Protein AF-A0A2S6APT9-F1 (afdb_monomer_lite)

Foldseek 3Di:
DPADDPLLLVLCVPVADPVGPVVSVVVQVQADQDPPVRDRHDDPQSSCVVSVHLGPDDDDPVSVVVVVCVVCVDVVSVVVVVVVQCVPPVSVVVLCVDPVSVVVVVVVVVVVVVVVVVVVVVVVVVVVVVVVVVVVVVVVVVVVVVVVVCVVVVVVCPPPDDDPVRVVVVVLVVVLVVLVVVLVVCCVVVVDNDDDPVSVCSVVVD

Radius of gyration: 43.95 Å; chains: 1; bounding box: 77×35×122 Å

Secondary structure (DSSP, 8-state):
--S--HHHHHHGGGSS-TTTHHHHHHHHHSPPBPTTT-SB---HHHHHHHTTPPPSS--SHHHHHHHHHHHT-SHHHHHHHHHHHHTSHHHHHHHHHSHHHHHHHHHHHHHHHHHHHHHHHHHHHHHHHHHHHHHHHHHHHHHHHHHHHHHHHHHHTTTPPPPHHHHHHHHHHHHHHHHHHHHHHHHHHH---PPPHHHHHHHHT-

Structure (mmCIF, N/CA/C/O backbone):
data_AF-A0A2S6APT9-F1
#
_entry.id   AF-A0A2S6APT9-F1
#
loop_
_atom_site.group_PDB
_atom_site.id
_atom_site.type_symbol
_atom_site.label_atom_id
_atom_site.label_alt_id
_atom_site.label_comp_id
_atom_site.label_asym_id
_atom_site.label_entity_id
_atom_site.label_seq_id
_atom_site.pdbx_PDB_ins_code
_atom_site.Cartn_x
_atom_site.Cartn_y
_atom_site.Cartn_z
_atom_site.occupancy
_atom_site.B_iso_or_equiv
_atom_site.auth_seq_id
_atom_site.auth_comp_id
_atom_site.auth_asym_id
_atom_site.auth_atom_id
_atom_site.pdbx_PDB_model_num
ATOM 1 N N . MET A 1 1 ? 42.157 -5.338 -54.395 1.00 54.94 1 MET A N 1
ATOM 2 C CA . MET A 1 1 ? 41.295 -5.393 -53.191 1.00 54.94 1 MET A CA 1
ATOM 3 C C . MET A 1 1 ? 41.823 -6.449 -52.232 1.00 54.94 1 MET A C 1
ATOM 5 O O . MET A 1 1 ? 41.160 -7.445 -51.971 1.00 54.94 1 MET A O 1
ATOM 9 N N . GLU A 1 2 ? 43.032 -6.257 -51.712 1.00 49.69 2 GLU A N 1
ATOM 10 C CA . GLU A 1 2 ? 43.524 -7.094 -50.616 1.00 49.69 2 GLU A CA 1
ATOM 11 C C . GLU A 1 2 ? 42.970 -6.544 -49.297 1.00 49.69 2 GLU A C 1
ATOM 13 O O . GLU A 1 2 ? 43.064 -5.348 -49.033 1.00 49.69 2 GLU A O 1
ATOM 18 N N . GLY A 1 3 ? 42.345 -7.401 -48.485 1.00 62.28 3 GLY A N 1
ATOM 19 C CA . GLY A 1 3 ? 41.975 -7.070 -47.101 1.00 62.28 3 GLY A CA 1
ATOM 20 C C . GLY A 1 3 ? 40.480 -6.922 -46.779 1.00 62.28 3 GLY A C 1
ATOM 21 O O . GLY A 1 3 ? 40.148 -6.825 -45.590 1.00 62.28 3 GLY A O 1
ATOM 22 N N . VAL A 1 4 ? 39.580 -6.968 -47.774 1.00 71.81 4 VAL A N 1
ATOM 23 C CA . VAL A 1 4 ? 38.117 -6.997 -47.561 1.00 71.81 4 VAL A CA 1
ATOM 24 C C . VAL A 1 4 ? 37.630 -8.447 -47.505 1.00 71.81 4 VAL A C 1
ATOM 26 O O . VAL A 1 4 ? 37.792 -9.207 -48.455 1.00 71.81 4 VAL A O 1
ATOM 29 N N . SER A 1 5 ? 37.033 -8.845 -46.379 1.00 80.00 5 SER A N 1
ATOM 30 C CA . SER A 1 5 ? 36.474 -10.193 -46.203 1.00 80.00 5 SER A CA 1
ATOM 31 C C . SER A 1 5 ? 35.260 -10.423 -47.110 1.00 80.00 5 SER A C 1
ATOM 33 O O . SER A 1 5 ? 34.431 -9.528 -47.277 1.00 80.00 5 SER A O 1
ATOM 35 N N . PHE A 1 6 ? 35.090 -11.653 -47.608 1.00 80.06 6 PHE A N 1
ATOM 36 C CA . PHE A 1 6 ? 33.905 -12.078 -48.367 1.00 80.06 6 PHE A CA 1
ATOM 37 C C . PHE A 1 6 ? 32.584 -11.752 -47.645 1.00 80.06 6 PHE A C 1
ATOM 39 O O . PHE A 1 6 ? 31.584 -11.417 -48.275 1.00 80.06 6 PHE A O 1
ATOM 46 N N . TYR A 1 7 ? 32.579 -11.779 -46.309 1.00 80.94 7 TYR A N 1
ATOM 47 C CA . TYR A 1 7 ? 31.399 -11.426 -45.520 1.00 80.94 7 TYR A CA 1
ATOM 48 C C . TYR A 1 7 ? 31.000 -9.947 -45.663 1.00 80.94 7 TYR A C 1
ATOM 50 O O . TYR A 1 7 ? 29.818 -9.637 -45.756 1.00 80.94 7 TYR A O 1
ATOM 58 N N . ILE A 1 8 ? 31.973 -9.037 -45.745 1.00 83.62 8 ILE A N 1
ATOM 59 C CA . ILE A 1 8 ? 31.734 -7.599 -45.952 1.00 83.62 8 ILE A CA 1
ATOM 60 C C . ILE A 1 8 ? 31.184 -7.358 -47.359 1.00 83.62 8 ILE A C 1
ATOM 62 O O . ILE A 1 8 ? 30.228 -6.610 -47.536 1.00 83.62 8 ILE A O 1
AT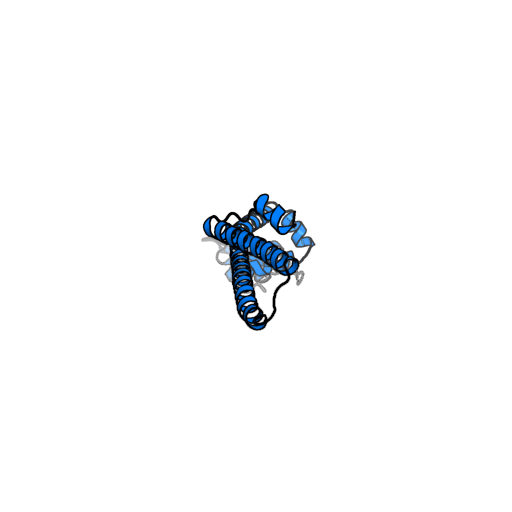OM 66 N N . TYR A 1 9 ? 31.721 -8.077 -48.347 1.00 80.56 9 TYR A N 1
ATOM 67 C CA . TYR A 1 9 ? 31.189 -8.061 -49.707 1.00 80.56 9 TYR A CA 1
ATOM 68 C C . TYR A 1 9 ? 29.724 -8.533 -49.759 1.00 80.56 9 TYR A C 1
ATOM 70 O O . TYR A 1 9 ? 28.910 -7.945 -50.469 1.00 80.56 9 TYR A O 1
ATOM 78 N N . LYS A 1 10 ? 29.360 -9.551 -48.962 1.00 82.12 10 LYS A N 1
ATOM 79 C CA . LYS A 1 10 ? 27.976 -10.035 -48.834 1.00 82.12 10 LYS A CA 1
ATOM 80 C C . LYS A 1 10 ? 27.039 -9.009 -48.186 1.00 82.12 10 LYS A C 1
ATOM 82 O O . LYS A 1 10 ? 25.891 -8.918 -48.605 1.00 82.12 10 LYS A O 1
ATOM 87 N N . ILE A 1 11 ? 27.498 -8.246 -47.191 1.00 82.88 11 ILE A N 1
ATOM 88 C CA . ILE A 1 11 ? 26.683 -7.200 -46.543 1.00 82.88 11 ILE A CA 1
ATOM 89 C C . ILE A 1 11 ? 26.222 -6.156 -47.572 1.00 82.88 11 ILE A C 1
ATOM 91 O O . ILE A 1 11 ? 25.053 -5.782 -47.596 1.00 82.88 11 ILE A O 1
ATOM 95 N N . PHE A 1 12 ? 27.107 -5.752 -48.483 1.00 82.00 12 PHE A N 1
ATOM 96 C CA . PHE A 1 12 ? 26.781 -4.791 -49.541 1.00 82.00 12 PHE A CA 1
ATOM 97 C C . PHE A 1 12 ? 26.129 -5.420 -50.781 1.00 82.00 12 PHE A C 1
ATOM 99 O O . PHE A 1 12 ? 25.885 -4.726 -51.768 1.00 82.00 12 PHE A O 1
ATOM 106 N N . ALA A 1 13 ? 25.808 -6.720 -50.751 1.00 75.94 13 ALA A N 1
ATOM 107 C CA . ALA A 1 13 ? 25.300 -7.431 -51.921 1.00 75.94 13 ALA A CA 1
ATOM 108 C C . ALA A 1 13 ? 23.948 -6.913 -52.434 1.00 75.94 13 ALA A C 1
ATOM 110 O O . ALA A 1 13 ? 23.678 -7.035 -53.624 1.00 75.94 13 ALA A O 1
ATOM 111 N N . GLY A 1 14 ? 23.124 -6.332 -51.558 1.00 67.44 14 GLY A N 1
ATOM 112 C CA . GLY A 1 14 ? 21.814 -5.774 -51.907 1.00 67.44 14 GLY A CA 1
ATOM 113 C C . GLY A 1 14 ? 21.810 -4.271 -52.191 1.00 67.44 14 GLY A C 1
ATOM 114 O O . GLY A 1 14 ? 20.734 -3.697 -52.296 1.00 67.44 14 GLY A O 1
ATOM 115 N N . ARG A 1 15 ? 22.980 -3.618 -52.243 1.00 65.62 15 ARG A N 1
ATOM 116 C CA . ARG A 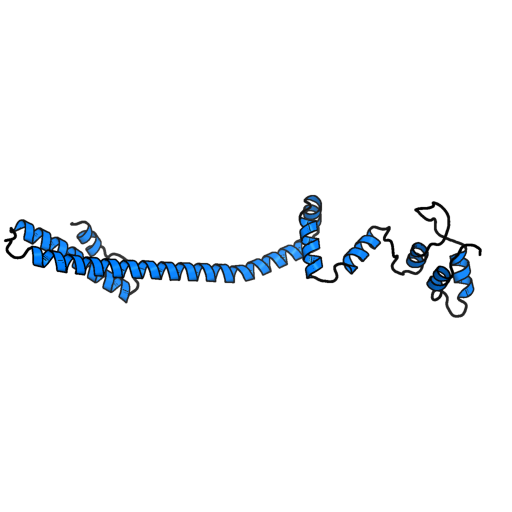1 15 ? 23.077 -2.151 -52.295 1.00 65.62 15 ARG A CA 1
ATOM 117 C C . ARG A 1 15 ? 23.201 -1.535 -53.684 1.00 65.62 15 ARG A C 1
ATOM 119 O O . ARG A 1 15 ? 23.295 -0.322 -53.761 1.00 65.62 15 ARG A O 1
ATOM 126 N N . GLY A 1 16 ? 23.184 -2.346 -54.736 1.00 54.75 16 GLY A N 1
ATOM 127 C CA . GLY A 1 16 ? 23.195 -1.867 -56.111 1.00 54.75 16 GLY A CA 1
ATOM 128 C C . GLY A 1 16 ? 22.077 -2.530 -56.913 1.00 54.75 16 GLY A C 1
ATOM 129 O O . GLY A 1 16 ? 21.758 -3.695 -56.666 1.00 54.75 16 GLY A O 1
ATOM 130 N N . GLY A 1 17 ? 21.456 -1.767 -57.814 1.00 58.19 17 GLY A N 1
ATOM 131 C CA . GLY A 1 17 ? 20.410 -2.238 -58.731 1.00 58.19 17 GLY A CA 1
ATOM 132 C C . GLY A 1 17 ? 20.934 -3.206 -59.803 1.00 58.19 17 GLY A C 1
ATOM 133 O O . GLY A 1 17 ? 21.957 -3.859 -59.609 1.00 58.19 17 GLY A O 1
ATOM 134 N N . GLU A 1 18 ? 20.249 -3.297 -60.948 1.00 54.38 18 GLU A N 1
ATOM 135 C CA . GLU A 1 18 ? 20.615 -4.190 -62.070 1.00 54.38 18 GLU A CA 1
ATOM 136 C C . GLU A 1 18 ? 22.068 -3.990 -62.571 1.00 54.38 18 GLU A C 1
ATOM 138 O O . GLU A 1 18 ? 22.716 -4.973 -62.923 1.00 54.38 18 GLU A O 1
ATOM 143 N N . ASP A 1 19 ? 22.622 -2.774 -62.450 1.00 56.53 19 ASP A N 1
ATOM 144 C CA . ASP A 1 19 ? 24.020 -2.414 -62.774 1.00 56.53 19 ASP A CA 1
ATOM 145 C C . ASP A 1 19 ? 24.922 -2.224 -61.522 1.00 56.53 19 ASP A C 1
ATOM 147 O O . ASP A 1 19 ? 26.014 -1.660 -61.568 1.00 56.53 19 ASP A O 1
ATOM 151 N N . GLY A 1 20 ? 24.473 -2.711 -60.361 1.00 57.38 20 GLY A N 1
ATOM 152 C CA . GLY A 1 20 ? 24.947 -2.405 -59.004 1.00 57.38 20 GLY A CA 1
ATOM 153 C C . GLY A 1 20 ? 26.354 -2.850 -58.579 1.00 57.38 20 GLY A C 1
ATOM 154 O O . GLY A 1 20 ? 26.646 -2.928 -57.378 1.00 57.38 20 GLY A O 1
ATOM 155 N N . LEU A 1 21 ? 27.215 -3.210 -59.528 1.00 61.78 21 LEU A N 1
ATOM 156 C CA . LEU A 1 21 ? 28.605 -3.572 -59.254 1.00 61.78 21 LEU A CA 1
ATOM 157 C C . LEU A 1 21 ? 29.468 -2.324 -59.042 1.00 61.78 21 LEU A C 1
ATOM 159 O O . LEU A 1 21 ? 30.281 -2.323 -58.117 1.00 61.78 21 LEU A O 1
ATOM 163 N N . ASP A 1 22 ? 29.242 -1.256 -59.809 1.00 65.38 22 ASP A N 1
ATOM 164 C CA . ASP A 1 22 ? 30.068 -0.043 -59.766 1.00 65.38 22 ASP A CA 1
ATOM 165 C C . ASP A 1 22 ? 29.895 0.733 -58.452 1.00 65.38 22 ASP A C 1
ATOM 167 O O . ASP A 1 22 ? 30.884 1.032 -57.784 1.00 65.38 22 ASP A O 1
ATOM 171 N N . GLU A 1 23 ? 28.656 0.926 -57.988 1.00 70.38 23 GLU A N 1
ATOM 172 C CA . GLU A 1 23 ? 28.357 1.573 -56.696 1.00 70.38 23 GLU A CA 1
ATOM 173 C C . GLU A 1 23 ? 28.950 0.798 -55.506 1.00 70.38 23 GLU A C 1
ATOM 175 O O . GLU A 1 23 ? 29.451 1.372 -54.538 1.00 70.38 23 GLU A O 1
ATOM 180 N N . ARG A 1 24 ? 28.942 -0.540 -55.573 1.00 74.31 24 ARG A N 1
ATOM 181 C CA . ARG A 1 24 ? 29.548 -1.395 -54.543 1.00 74.31 24 ARG A CA 1
ATOM 182 C C . ARG A 1 24 ? 31.066 -1.283 -54.551 1.00 74.31 24 ARG A C 1
ATOM 184 O O . ARG A 1 24 ? 31.679 -1.269 -53.483 1.00 74.31 24 ARG A O 1
ATOM 191 N N . TYR A 1 25 ? 31.672 -1.263 -55.735 1.00 74.19 25 TYR A N 1
ATOM 192 C CA . TYR A 1 25 ? 33.114 -1.105 -55.868 1.00 74.19 25 TYR A CA 1
ATOM 193 C C . TYR A 1 25 ? 33.567 0.265 -55.371 1.00 74.19 25 TYR A C 1
ATOM 195 O O . TYR A 1 25 ? 34.535 0.326 -54.616 1.00 74.19 25 TYR A O 1
ATOM 203 N N . GLU A 1 26 ? 32.831 1.324 -55.700 1.00 79.31 26 GLU A N 1
ATOM 204 C CA . GLU A 1 26 ? 33.078 2.677 -55.202 1.00 79.31 26 GLU A CA 1
ATOM 205 C C . GLU A 1 26 ? 32.914 2.776 -53.676 1.00 79.31 26 GLU A C 1
ATOM 207 O O . GLU A 1 26 ? 33.730 3.397 -52.997 1.00 79.31 26 GLU A O 1
ATOM 212 N N . LEU A 1 27 ? 31.929 2.092 -53.089 1.00 79.44 27 LEU A N 1
ATOM 213 C CA . LEU A 1 27 ? 31.778 2.028 -51.633 1.00 79.44 27 LEU A CA 1
ATOM 214 C C . LEU A 1 27 ? 32.958 1.294 -50.967 1.00 79.44 27 LEU A C 1
ATOM 216 O O . LEU A 1 27 ? 33.489 1.719 -49.941 1.00 79.44 27 LEU A O 1
ATOM 220 N N . LEU A 1 28 ? 33.404 0.179 -51.552 1.00 81.31 28 LEU A N 1
ATOM 221 C CA . LEU A 1 28 ? 34.473 -0.643 -50.984 1.00 81.31 28 LEU A CA 1
ATOM 222 C C . LEU A 1 28 ? 35.857 0.014 -51.058 1.00 81.31 28 LEU A C 1
ATOM 224 O O . LEU A 1 28 ? 36.711 -0.314 -50.228 1.00 81.31 28 LEU A O 1
ATOM 228 N N . THR A 1 29 ? 36.082 0.940 -51.994 1.00 82.50 29 THR A N 1
ATOM 229 C CA . THR A 1 29 ? 37.336 1.705 -52.108 1.00 82.50 29 THR A CA 1
ATOM 230 C C . THR A 1 29 ? 37.457 2.834 -51.084 1.00 82.50 29 THR A C 1
ATOM 232 O O . THR A 1 29 ? 38.571 3.308 -50.862 1.00 82.50 29 THR A O 1
ATOM 235 N N . HIS A 1 30 ? 36.372 3.192 -50.389 1.00 82.12 30 HIS A N 1
ATOM 236 C CA . HIS A 1 30 ? 36.348 4.245 -49.369 1.00 82.12 30 HIS A CA 1
ATOM 237 C C . HIS A 1 30 ? 36.026 3.691 -47.966 1.00 82.12 30 HIS A C 1
ATOM 239 O O . HIS A 1 30 ? 34.966 3.981 -47.407 1.00 82.12 30 HIS A O 1
ATOM 245 N N . PRO A 1 31 ? 36.914 2.876 -47.358 1.00 83.44 31 PRO A N 1
ATOM 246 C CA . PRO A 1 31 ? 36.665 2.330 -46.033 1.00 83.44 31 PRO A CA 1
ATOM 247 C C . PRO A 1 31 ? 36.672 3.417 -44.948 1.00 83.44 31 PRO A C 1
ATOM 249 O O . PRO A 1 31 ? 37.549 4.286 -44.944 1.00 83.44 31 PRO A O 1
ATOM 252 N N . PRO A 1 32 ? 35.762 3.344 -43.962 1.00 83.31 32 PRO A N 1
ATOM 253 C CA . PRO A 1 32 ? 35.759 4.258 -42.837 1.00 83.31 32 PRO A CA 1
ATOM 254 C C . PRO A 1 32 ? 36.958 4.000 -41.922 1.00 83.31 32 PRO A C 1
ATOM 256 O O . PRO A 1 32 ? 37.544 2.913 -41.875 1.00 83.31 32 PRO A O 1
ATOM 259 N N . LYS A 1 33 ? 37.310 5.021 -41.144 1.00 82.81 33 LYS A N 1
ATOM 260 C CA . LYS A 1 33 ? 38.384 4.932 -40.158 1.00 82.81 33 LYS A CA 1
ATOM 261 C C . LYS A 1 33 ? 37.948 4.081 -38.965 1.00 82.81 33 LYS A C 1
ATOM 263 O O . LYS A 1 33 ? 37.008 4.433 -38.248 1.00 82.81 33 LYS A O 1
ATOM 268 N N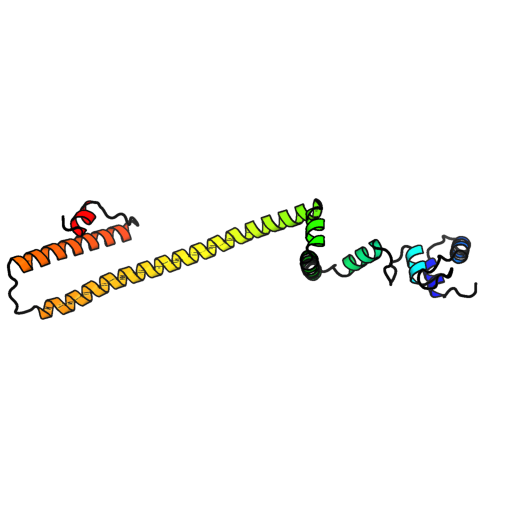 . ASN A 1 34 ? 38.651 2.982 -38.708 1.00 77.88 34 ASN A N 1
ATOM 269 C CA . ASN A 1 34 ? 38.368 2.122 -37.568 1.00 77.88 34 ASN A CA 1
ATOM 270 C C . ASN A 1 34 ? 38.818 2.803 -36.263 1.00 77.88 34 ASN A C 1
ATOM 272 O O . ASN A 1 34 ? 39.992 3.121 -36.090 1.00 77.88 34 ASN A O 1
ATOM 276 N N . LYS A 1 35 ? 37.902 2.993 -35.305 1.00 72.00 35 LYS A N 1
ATOM 277 C CA . LYS A 1 35 ? 38.197 3.677 -34.028 1.00 72.00 35 LYS A CA 1
ATOM 278 C C . LYS A 1 35 ? 39.184 2.923 -33.124 1.00 72.00 35 LYS A C 1
ATOM 280 O O . LYS A 1 35 ? 39.809 3.546 -32.276 1.00 72.00 35 LYS A O 1
ATOM 285 N N . ARG A 1 36 ? 39.311 1.600 -33.276 1.00 70.31 36 ARG A N 1
ATOM 286 C CA . ARG A 1 36 ? 40.169 0.744 -32.438 1.00 70.31 36 ARG A CA 1
ATOM 287 C C . ARG A 1 36 ? 41.590 0.634 -32.983 1.00 70.31 36 ARG A C 1
ATOM 289 O O . ARG A 1 36 ? 42.531 0.631 -32.200 1.00 70.31 36 ARG A O 1
ATOM 296 N N . THR A 1 37 ? 41.744 0.498 -34.300 1.00 76.81 37 THR A N 1
ATOM 297 C CA . THR A 1 37 ? 43.062 0.340 -34.947 1.00 76.81 37 THR A CA 1
ATOM 298 C C . THR A 1 37 ? 43.580 1.630 -35.577 1.00 76.81 37 THR A C 1
ATOM 300 O O . THR A 1 37 ? 44.745 1.692 -35.939 1.00 76.81 37 THR A O 1
ATOM 303 N N . ASN A 1 38 ? 42.743 2.669 -35.680 1.00 79.69 38 ASN A N 1
ATOM 304 C CA . ASN A 1 38 ? 43.043 3.966 -36.299 1.00 79.69 38 ASN A CA 1
ATOM 305 C C . ASN A 1 38 ? 43.371 3.897 -37.809 1.00 79.69 38 ASN A C 1
ATOM 307 O O . ASN A 1 38 ? 43.760 4.905 -38.397 1.00 79.69 38 ASN A O 1
ATOM 311 N N . GLU A 1 39 ? 43.167 2.737 -38.436 1.00 83.50 39 GLU A N 1
ATOM 312 C CA . GLU A 1 39 ? 43.397 2.468 -39.860 1.00 83.50 39 GLU A CA 1
ATOM 313 C C . GLU A 1 39 ? 42.103 2.607 -40.676 1.00 83.50 39 GLU A C 1
ATOM 315 O O . GLU A 1 39 ? 41.003 2.366 -40.169 1.00 83.50 39 GLU A O 1
ATOM 320 N N . TYR A 1 40 ? 42.228 2.963 -41.956 1.00 82.88 40 TYR A N 1
ATOM 321 C CA . TYR A 1 40 ? 41.110 3.000 -42.902 1.00 82.88 40 TYR A CA 1
ATOM 322 C C . TYR A 1 40 ? 40.842 1.594 -43.435 1.00 82.88 40 TYR A C 1
ATOM 324 O O . TYR A 1 40 ? 41.490 1.134 -44.376 1.00 82.88 40 TYR A O 1
ATOM 332 N N . ARG A 1 41 ? 39.916 0.880 -42.789 1.00 84.06 41 ARG A N 1
ATOM 333 C CA . ARG A 1 41 ? 39.590 -0.505 -43.135 1.00 84.06 41 ARG A CA 1
ATOM 334 C C . ARG A 1 41 ? 38.145 -0.844 -42.787 1.00 84.06 41 ARG A C 1
ATOM 336 O O . ARG A 1 41 ? 37.689 -0.567 -41.681 1.00 84.06 41 ARG A O 1
ATOM 343 N N . TRP A 1 42 ? 37.480 -1.550 -43.701 1.00 84.12 42 TRP A N 1
ATOM 344 C CA . TRP A 1 42 ? 36.193 -2.181 -43.431 1.00 84.12 42 TRP A CA 1
ATOM 345 C C . TRP A 1 42 ? 36.316 -3.295 -42.386 1.00 84.12 42 TRP A C 1
ATOM 347 O O . TRP A 1 42 ? 37.086 -4.247 -42.540 1.00 84.12 42 TRP A O 1
ATOM 357 N N . ASP A 1 43 ? 35.491 -3.206 -41.353 1.00 85.44 43 ASP A N 1
ATOM 358 C CA . ASP A 1 43 ? 35.185 -4.289 -40.427 1.00 85.44 43 ASP A CA 1
ATOM 359 C C . ASP A 1 43 ? 33.702 -4.669 -40.547 1.00 85.44 43 ASP A C 1
ATOM 361 O O . ASP A 1 43 ? 32.922 -4.018 -41.241 1.00 85.44 43 ASP A O 1
ATOM 365 N N . THR A 1 44 ? 33.303 -5.765 -39.905 1.00 82.75 44 THR A N 1
ATOM 366 C CA . THR A 1 44 ? 31.931 -6.274 -40.016 1.00 82.75 44 THR A CA 1
ATOM 367 C C . THR A 1 44 ? 30.887 -5.312 -39.455 1.00 82.75 44 THR A C 1
ATOM 369 O O . THR A 1 44 ? 29.783 -5.258 -39.985 1.00 82.75 44 THR A O 1
ATOM 372 N N . ASP A 1 45 ? 31.221 -4.554 -38.409 1.00 83.88 45 ASP A N 1
ATOM 373 C CA . ASP A 1 45 ? 30.298 -3.620 -37.767 1.00 83.88 45 ASP A CA 1
ATOM 374 C C . ASP A 1 45 ? 30.239 -2.290 -38.530 1.00 83.88 45 ASP A C 1
ATOM 376 O O . ASP A 1 45 ? 29.165 -1.709 -38.643 1.00 83.88 45 ASP A O 1
ATOM 380 N N . SER A 1 46 ? 31.354 -1.799 -39.083 1.00 83.81 46 SER A N 1
ATOM 381 C CA . SER A 1 46 ? 31.350 -0.631 -39.976 1.00 83.81 46 SER A CA 1
ATOM 382 C C . SER A 1 46 ? 30.617 -0.921 -41.282 1.00 83.81 46 SER A C 1
ATOM 384 O O . SER A 1 46 ? 29.826 -0.089 -41.714 1.00 83.81 46 SER A O 1
ATOM 386 N N . ALA A 1 47 ? 30.780 -2.118 -41.849 1.00 84.25 47 ALA A N 1
ATOM 387 C CA . ALA A 1 47 ? 30.007 -2.542 -43.012 1.00 84.25 47 ALA A CA 1
ATOM 388 C C . ALA A 1 47 ? 28.510 -2.680 -42.696 1.00 84.25 47 ALA A C 1
ATOM 390 O O . ALA A 1 47 ? 27.674 -2.226 -43.474 1.00 84.25 47 ALA A O 1
ATOM 391 N N . ALA A 1 48 ? 28.162 -3.266 -41.543 1.00 83.38 48 ALA A N 1
ATOM 392 C CA . ALA A 1 48 ? 26.771 -3.378 -41.110 1.00 83.38 48 ALA A CA 1
ATOM 393 C C . ALA A 1 48 ? 26.124 -1.998 -40.930 1.00 83.38 48 ALA A C 1
ATOM 395 O O . ALA A 1 48 ? 25.060 -1.765 -41.493 1.00 83.38 48 ALA A O 1
ATOM 396 N N . ARG A 1 49 ? 26.785 -1.068 -40.225 1.00 85.44 49 ARG A N 1
ATOM 397 C CA . ARG A 1 49 ? 26.298 0.313 -40.055 1.00 85.44 49 ARG A CA 1
ATOM 398 C C . ARG A 1 49 ? 26.056 0.998 -41.383 1.00 85.44 49 ARG A C 1
ATOM 400 O O . ARG A 1 49 ? 24.999 1.585 -41.579 1.00 85.44 49 ARG A O 1
ATOM 407 N N . GLU A 1 50 ? 27.037 0.899 -42.274 1.00 84.06 50 GLU A N 1
ATOM 408 C CA . GLU A 1 50 ? 26.960 1.517 -43.584 1.00 84.06 50 GLU A CA 1
ATOM 409 C C . GLU A 1 50 ? 25.760 0.956 -44.346 1.00 84.06 50 GLU A C 1
ATOM 411 O O . GLU A 1 50 ? 24.943 1.730 -44.809 1.00 84.06 50 GLU A O 1
ATOM 416 N N . ALA A 1 51 ? 25.546 -0.361 -44.347 1.00 81.69 51 ALA A N 1
ATOM 417 C CA . ALA A 1 51 ? 24.383 -1.001 -44.966 1.00 81.69 51 ALA A CA 1
ATOM 418 C C . ALA A 1 51 ? 23.033 -0.765 -44.245 1.00 81.69 51 ALA A C 1
ATOM 420 O O . ALA A 1 51 ? 22.018 -1.318 -44.670 1.00 81.69 51 ALA A O 1
ATOM 421 N N . GLY A 1 52 ? 22.993 0.016 -43.159 1.00 79.12 52 GLY A N 1
ATOM 422 C CA . GLY A 1 52 ? 21.794 0.207 -42.333 1.00 79.12 52 GLY A CA 1
ATOM 423 C C . GLY A 1 52 ? 21.400 -1.033 -41.519 1.00 79.12 52 GLY A C 1
ATOM 424 O O . GLY A 1 52 ? 20.279 -1.131 -41.020 1.00 79.12 52 GLY A O 1
ATOM 425 N N . TRP A 1 53 ? 22.300 -2.008 -41.400 1.00 82.56 53 TRP A N 1
ATOM 426 C CA . TRP A 1 53 ? 22.126 -3.210 -40.592 1.00 82.56 53 TRP A CA 1
ATOM 427 C C . TRP A 1 53 ? 22.602 -2.963 -39.159 1.00 82.56 53 TRP A C 1
ATOM 429 O O . TRP A 1 53 ? 23.469 -2.132 -38.891 1.00 82.56 53 TRP A O 1
ATOM 439 N N . ARG A 1 54 ? 22.058 -3.730 -38.210 1.00 80.00 54 ARG A N 1
ATOM 440 C CA . ARG A 1 54 ? 22.421 -3.603 -36.792 1.00 80.00 54 ARG A CA 1
ATOM 441 C C . ARG A 1 54 ? 23.855 -4.109 -36.561 1.00 80.00 54 ARG A C 1
ATOM 443 O O . ARG A 1 54 ? 24.104 -5.294 -36.803 1.00 80.00 54 ARG A O 1
ATOM 450 N N . PRO A 1 55 ? 24.789 -3.270 -36.074 1.00 84.94 55 PRO A N 1
ATOM 451 C CA . PRO A 1 55 ? 26.134 -3.723 -35.743 1.00 84.94 55 PRO A CA 1
ATOM 452 C C . PRO A 1 55 ? 26.110 -4.636 -34.514 1.00 84.94 55 PRO A C 1
ATOM 454 O O . PRO A 1 55 ? 25.254 -4.512 -33.636 1.00 84.94 55 PRO A O 1
ATOM 457 N N . LYS A 1 56 ? 27.084 -5.544 -34.419 1.00 82.94 56 LYS A N 1
ATOM 458 C CA . LYS A 1 56 ? 27.231 -6.434 -33.261 1.00 82.94 56 LYS A CA 1
ATOM 459 C C . LYS A 1 56 ? 27.715 -5.670 -32.030 1.00 82.94 56 LYS A C 1
ATOM 461 O O . LYS A 1 56 ? 27.264 -5.950 -30.919 1.00 82.94 56 LYS A O 1
ATOM 466 N N . THR A 1 57 ? 28.623 -4.715 -32.225 1.00 83.75 57 THR A N 1
ATOM 467 C CA . THR A 1 57 ? 29.182 -3.889 -31.151 1.00 83.75 57 THR A CA 1
ATOM 468 C C . THR A 1 57 ? 28.620 -2.470 -31.235 1.00 83.75 57 THR A C 1
ATOM 470 O O . THR A 1 57 ? 29.000 -1.743 -32.154 1.00 83.75 57 THR A O 1
ATOM 473 N N . PRO A 1 58 ? 27.753 -2.033 -30.304 1.00 84.19 58 PRO A N 1
ATOM 474 C CA . PRO A 1 58 ? 27.233 -0.672 -30.306 1.00 84.19 58 PRO A CA 1
ATOM 475 C C . PRO A 1 58 ? 28.318 0.323 -29.870 1.00 84.19 58 PRO A C 1
ATOM 477 O O . PRO A 1 58 ? 28.951 0.173 -28.823 1.00 84.19 58 PRO A O 1
ATOM 480 N N . THR A 1 59 ? 28.538 1.350 -30.681 1.00 84.19 59 THR A N 1
ATOM 481 C CA . THR A 1 59 ? 29.554 2.391 -30.471 1.00 84.19 59 THR A CA 1
ATOM 482 C C . THR A 1 59 ? 28.955 3.772 -30.252 1.00 84.19 59 THR A C 1
ATOM 484 O O . THR A 1 59 ? 29.571 4.571 -29.549 1.00 84.19 59 THR A O 1
ATOM 487 N N . SER A 1 60 ? 27.785 4.056 -30.831 1.00 86.50 60 SER A N 1
ATOM 488 C CA . SER A 1 60 ? 27.037 5.286 -30.569 1.00 86.50 60 SER A CA 1
ATOM 489 C C . SER A 1 60 ? 26.060 5.091 -29.411 1.00 86.50 60 SER A C 1
ATOM 491 O O . SER A 1 60 ? 25.670 3.965 -29.092 1.00 86.50 60 SER A O 1
ATOM 493 N N . ASP A 1 61 ? 25.646 6.190 -28.786 1.00 87.25 61 ASP A N 1
ATOM 494 C CA . ASP A 1 61 ? 24.657 6.124 -27.710 1.00 87.25 61 ASP A CA 1
ATOM 495 C C . ASP A 1 61 ? 23.301 5.632 -28.226 1.00 87.25 61 ASP A C 1
ATOM 497 O O . ASP A 1 61 ? 22.670 4.811 -27.565 1.00 87.25 61 ASP A O 1
ATOM 501 N N . GLN A 1 62 ? 22.915 6.000 -29.452 1.00 84.12 62 GLN A N 1
ATOM 502 C CA . GLN A 1 62 ? 21.709 5.465 -30.086 1.00 84.12 62 GLN A CA 1
ATOM 503 C C . GLN A 1 62 ? 21.801 3.948 -30.318 1.00 84.12 62 GLN A C 1
ATOM 505 O O . GLN A 1 62 ? 20.872 3.227 -29.976 1.00 84.12 62 GLN A O 1
ATOM 510 N N . GLU A 1 63 ? 22.943 3.429 -30.791 1.00 88.31 63 GLU A N 1
ATOM 511 C CA . GLU A 1 63 ? 23.142 1.978 -30.956 1.00 88.31 63 GLU A CA 1
ATOM 512 C C . GLU A 1 63 ? 23.042 1.233 -29.613 1.00 88.31 63 GLU A C 1
ATOM 514 O O . GLU A 1 63 ? 22.560 0.099 -29.552 1.00 88.31 63 GLU A O 1
ATOM 519 N N . ARG A 1 64 ? 23.495 1.857 -28.518 1.00 89.31 64 ARG A N 1
ATOM 520 C CA . ARG A 1 64 ? 23.365 1.295 -27.165 1.00 89.31 64 ARG A CA 1
ATOM 521 C C . ARG A 1 64 ? 21.912 1.302 -26.699 1.00 89.31 64 ARG A C 1
ATOM 523 O O . ARG A 1 64 ? 21.467 0.299 -26.146 1.00 89.31 64 ARG A O 1
ATOM 530 N N . ILE A 1 65 ? 21.183 2.390 -26.941 1.00 89.88 65 ILE A N 1
ATOM 531 C CA . ILE A 1 65 ? 19.756 2.521 -26.616 1.00 89.88 65 ILE A CA 1
ATOM 532 C C . ILE A 1 65 ? 18.941 1.470 -27.377 1.00 89.88 65 ILE A C 1
ATOM 534 O O . ILE A 1 65 ? 18.201 0.708 -26.756 1.00 89.88 65 ILE A O 1
ATOM 538 N N . ASP A 1 66 ? 19.146 1.344 -28.687 1.00 86.19 66 ASP A N 1
ATOM 539 C CA . ASP A 1 66 ? 18.455 0.358 -29.524 1.00 86.19 66 ASP A CA 1
ATOM 540 C C . ASP A 1 66 ? 18.728 -1.071 -29.040 1.00 86.19 66 ASP A C 1
ATOM 542 O O . ASP A 1 66 ? 17.834 -1.922 -29.009 1.00 86.19 66 ASP A O 1
ATOM 546 N N . ARG A 1 67 ? 19.965 -1.342 -28.599 1.00 88.44 67 ARG A N 1
ATOM 547 C CA . ARG A 1 67 ? 20.331 -2.640 -28.029 1.00 88.44 67 ARG A CA 1
ATOM 548 C C . ARG A 1 67 ? 19.626 -2.909 -26.700 1.00 88.44 67 ARG A C 1
ATOM 550 O O . ARG A 1 67 ? 19.200 -4.041 -26.480 1.00 88.44 67 ARG A O 1
ATOM 557 N N . ILE A 1 68 ? 19.504 -1.905 -25.832 1.00 89.06 68 ILE A N 1
ATOM 558 C CA . ILE A 1 68 ? 18.764 -2.016 -24.567 1.00 89.06 68 ILE A CA 1
ATOM 559 C C . ILE A 1 68 ? 17.284 -2.290 -24.846 1.00 89.06 68 ILE A C 1
ATOM 561 O O . ILE A 1 68 ? 16.727 -3.198 -24.234 1.00 89.06 68 ILE A O 1
ATOM 565 N N . HIS A 1 69 ? 16.673 -1.594 -25.809 1.00 87.06 69 HIS A N 1
ATOM 566 C CA . HIS A 1 69 ? 15.291 -1.860 -26.224 1.00 87.06 69 HIS A CA 1
ATOM 567 C C . HIS A 1 69 ? 15.093 -3.299 -26.706 1.00 87.06 69 HIS A C 1
ATOM 569 O O . HIS A 1 69 ? 14.122 -3.949 -26.326 1.00 87.06 69 HIS A O 1
ATOM 575 N N . ASP A 1 70 ? 16.024 -3.828 -27.501 1.00 87.06 70 ASP A N 1
ATOM 576 C CA . ASP A 1 70 ? 15.952 -5.210 -27.987 1.00 87.06 70 ASP A CA 1
ATOM 577 C C . ASP A 1 70 ? 16.056 -6.238 -26.843 1.00 87.06 70 ASP A C 1
ATOM 579 O O . ASP A 1 70 ? 15.408 -7.284 -26.896 1.00 87.06 70 ASP A O 1
ATOM 583 N N . LEU A 1 71 ? 16.859 -5.946 -25.812 1.00 88.31 71 LEU A N 1
ATOM 584 C CA . LEU A 1 71 ? 17.024 -6.796 -24.626 1.00 88.31 71 LEU A CA 1
ATOM 585 C C . LEU A 1 71 ? 15.842 -6.694 -23.649 1.00 88.31 71 LEU A C 1
ATOM 587 O O . LEU A 1 71 ? 15.562 -7.655 -22.937 1.00 88.31 71 LEU A O 1
ATOM 591 N N . ALA A 1 72 ? 15.151 -5.556 -23.621 1.00 90.81 72 ALA A N 1
ATOM 592 C CA . ALA A 1 72 ? 14.034 -5.265 -22.725 1.00 90.81 72 ALA A CA 1
ATOM 593 C C . ALA A 1 72 ? 12.660 -5.395 -23.413 1.00 90.81 72 ALA A C 1
ATOM 595 O O . ALA A 1 72 ? 11.722 -4.699 -23.042 1.00 90.81 72 ALA A O 1
ATOM 596 N N . LYS A 1 73 ? 12.526 -6.281 -24.412 1.00 90.12 73 LYS A N 1
ATOM 597 C CA . LYS A 1 73 ? 11.236 -6.563 -25.078 1.00 90.12 73 LYS A CA 1
ATOM 598 C C . LYS A 1 73 ? 10.184 -7.180 -24.157 1.00 90.12 73 LYS A C 1
ATOM 600 O O . LYS A 1 73 ? 8.999 -7.076 -24.441 1.00 90.12 73 LYS A O 1
ATOM 605 N N . ASP A 1 74 ? 10.626 -7.878 -23.117 1.00 93.44 74 ASP A N 1
ATOM 606 C CA . ASP A 1 74 ? 9.756 -8.449 -22.094 1.00 93.44 74 ASP A CA 1
ATOM 607 C C . ASP A 1 74 ? 9.472 -7.390 -21.023 1.00 93.44 74 ASP A C 1
ATOM 609 O O . ASP A 1 74 ? 10.398 -6.920 -20.355 1.00 93.44 74 ASP A O 1
ATOM 613 N N . ASP A 1 75 ? 8.197 -7.051 -20.830 1.00 89.62 75 ASP A N 1
ATOM 614 C CA . ASP A 1 75 ? 7.742 -6.048 -19.862 1.00 89.62 75 ASP A CA 1
ATOM 615 C C . ASP A 1 75 ? 8.183 -6.359 -18.422 1.00 89.62 75 ASP A C 1
ATOM 617 O O . ASP A 1 75 ? 8.458 -5.448 -17.637 1.00 89.62 75 ASP A O 1
ATOM 621 N N . SER A 1 76 ? 8.314 -7.640 -18.060 1.00 90.06 76 SER A N 1
ATOM 622 C CA . SER A 1 76 ? 8.791 -8.050 -16.735 1.00 90.06 76 SER A CA 1
ATOM 623 C C . SER A 1 76 ? 10.279 -7.739 -16.544 1.00 90.06 76 SER A C 1
ATOM 625 O O . SER A 1 76 ? 10.705 -7.310 -15.466 1.00 90.06 76 SER A O 1
ATOM 627 N N . VAL A 1 77 ? 11.075 -7.897 -17.604 1.00 91.06 77 VAL A N 1
ATOM 628 C CA . VAL A 1 77 ? 12.496 -7.540 -17.621 1.00 91.06 77 VAL A CA 1
ATOM 629 C C . VAL A 1 77 ? 12.640 -6.022 -17.657 1.00 91.06 77 VAL A C 1
ATOM 631 O O . VAL A 1 77 ? 13.393 -5.468 -16.855 1.00 91.06 77 VAL A O 1
ATOM 634 N N . ALA A 1 78 ? 11.870 -5.343 -18.510 1.00 91.19 78 ALA A N 1
ATOM 635 C CA . ALA A 1 78 ? 11.855 -3.890 -18.617 1.00 91.19 78 ALA A CA 1
ATOM 636 C C . ALA A 1 78 ? 11.511 -3.228 -17.275 1.00 91.19 78 ALA A C 1
ATOM 638 O O . ALA A 1 78 ? 12.249 -2.362 -16.813 1.00 91.19 78 ALA A O 1
ATOM 639 N N . SER A 1 79 ? 10.463 -3.690 -16.587 1.00 91.56 79 SER A N 1
ATOM 640 C CA . SER A 1 79 ? 10.054 -3.168 -15.276 1.00 91.56 79 SER A CA 1
ATOM 641 C C . SER A 1 79 ? 11.169 -3.271 -14.228 1.00 91.56 79 SER A C 1
ATOM 643 O O . SER A 1 79 ? 11.448 -2.312 -13.498 1.00 91.56 79 SER A O 1
ATOM 645 N N . ARG A 1 80 ? 11.873 -4.409 -14.181 1.00 92.31 80 ARG A N 1
ATOM 646 C CA . ARG A 1 80 ? 13.003 -4.614 -13.260 1.00 92.31 80 ARG A CA 1
ATOM 647 C C . ARG A 1 80 ? 14.175 -3.693 -13.580 1.00 92.31 80 ARG A C 1
ATOM 649 O O . ARG A 1 80 ? 14.746 -3.111 -12.660 1.00 92.31 80 ARG A O 1
ATOM 656 N N . VAL A 1 81 ? 14.512 -3.552 -14.860 1.00 91.50 81 VAL A N 1
ATOM 657 C CA . VAL A 1 81 ? 15.602 -2.682 -15.328 1.00 91.50 81 VAL A CA 1
ATOM 658 C C . VAL A 1 81 ? 15.283 -1.211 -15.058 1.00 91.50 81 VAL A C 1
ATOM 660 O O . VAL A 1 81 ? 16.124 -0.502 -14.516 1.00 91.50 81 VAL A O 1
ATOM 663 N N . ILE A 1 82 ? 14.058 -0.762 -15.347 1.00 91.12 82 ILE A N 1
ATOM 664 C CA . ILE A 1 82 ? 13.606 0.604 -15.050 1.00 91.12 82 ILE A CA 1
ATOM 665 C C . ILE A 1 82 ? 13.669 0.880 -13.550 1.00 91.12 82 ILE A C 1
ATOM 667 O O . ILE A 1 82 ? 14.192 1.915 -13.143 1.00 91.12 82 ILE A O 1
ATOM 671 N N . THR A 1 83 ? 13.210 -0.055 -12.716 1.00 91.94 83 THR A N 1
ATOM 672 C CA . THR A 1 83 ? 13.302 0.088 -11.256 1.00 91.94 83 THR A CA 1
ATOM 673 C C . THR A 1 83 ? 14.753 0.246 -10.806 1.00 91.94 83 THR A C 1
ATOM 675 O O . THR A 1 83 ? 15.043 1.083 -9.957 1.00 91.94 83 THR A O 1
ATOM 678 N N . ASP A 1 84 ? 15.673 -0.529 -11.379 1.00 94.25 84 ASP A N 1
ATOM 679 C CA . ASP A 1 84 ? 17.095 -0.430 -11.058 1.00 94.25 84 ASP A CA 1
ATOM 680 C C . ASP A 1 84 ? 17.713 0.899 -11.517 1.00 94.25 84 ASP A C 1
ATOM 682 O O . ASP A 1 84 ? 18.441 1.543 -10.762 1.00 94.25 84 ASP A O 1
ATOM 686 N N . PHE A 1 85 ? 17.351 1.380 -12.707 1.00 93.44 85 PHE A N 1
ATOM 687 C CA . PHE A 1 85 ? 17.769 2.695 -13.192 1.00 93.44 85 PHE A CA 1
ATOM 688 C C . PHE A 1 85 ? 17.248 3.832 -12.314 1.00 93.44 85 PHE A C 1
ATOM 690 O O . PHE A 1 85 ? 18.016 4.733 -11.981 1.00 93.44 85 PHE A O 1
ATOM 697 N N . LEU A 1 86 ? 15.992 3.764 -11.870 1.00 93.56 86 LEU A N 1
ATOM 698 C CA . LEU A 1 86 ? 15.393 4.759 -10.979 1.00 93.56 86 LEU A CA 1
ATOM 699 C C . LEU A 1 86 ? 15.985 4.748 -9.558 1.00 93.56 86 LEU A C 1
ATOM 701 O O . LEU A 1 86 ? 15.807 5.719 -8.828 1.00 93.56 86 LEU A O 1
ATOM 705 N N . ARG A 1 87 ? 16.742 3.715 -9.152 1.00 95.06 87 ARG A N 1
ATOM 706 C CA . ARG A 1 87 ? 17.524 3.760 -7.897 1.00 95.06 87 ARG A CA 1
ATOM 707 C C . ARG A 1 87 ? 18.700 4.731 -7.967 1.00 95.06 87 ARG A C 1
ATOM 709 O O . ARG A 1 87 ? 19.240 5.100 -6.926 1.00 95.06 87 ARG A O 1
ATOM 716 N N . ARG A 1 88 ? 19.121 5.143 -9.167 1.00 96.81 88 ARG A N 1
ATOM 717 C CA . ARG A 1 88 ? 20.193 6.125 -9.367 1.00 96.81 88 ARG A CA 1
ATOM 718 C C . ARG A 1 88 ? 19.585 7.534 -9.281 1.00 96.81 88 ARG A C 1
ATOM 720 O O . ARG A 1 88 ? 18.810 7.890 -10.168 1.00 96.81 88 ARG A O 1
ATOM 727 N N . PRO A 1 89 ? 19.942 8.364 -8.280 1.00 93.12 89 PRO A N 1
ATOM 728 C CA . PRO A 1 89 ? 19.236 9.624 -8.019 1.00 93.12 89 PRO A CA 1
ATOM 729 C C . PRO A 1 89 ? 19.227 10.609 -9.192 1.00 93.12 89 PRO A C 1
ATOM 731 O O . PRO A 1 89 ? 18.210 11.243 -9.448 1.00 93.12 89 PRO A O 1
ATOM 734 N N . THR A 1 90 ? 20.333 10.711 -9.933 1.00 95.44 90 THR A N 1
ATOM 735 C CA . THR A 1 90 ? 20.428 11.592 -11.107 1.00 95.44 90 THR A CA 1
ATOM 736 C C . THR A 1 90 ? 19.533 11.121 -12.249 1.00 95.44 90 THR A C 1
ATOM 738 O O . THR A 1 90 ? 18.803 11.918 -12.819 1.00 95.44 90 THR A O 1
ATOM 741 N N . VAL A 1 91 ? 19.505 9.812 -12.521 1.00 94.25 91 VAL A N 1
ATOM 742 C CA . VAL A 1 91 ? 18.639 9.225 -13.555 1.00 94.25 91 VAL A CA 1
ATOM 743 C C . VAL A 1 91 ? 17.168 9.413 -13.199 1.00 94.25 91 VAL A C 1
ATOM 745 O O . VAL A 1 91 ? 16.374 9.753 -14.067 1.00 94.25 91 VAL A O 1
ATOM 748 N N . ALA A 1 92 ? 16.799 9.223 -11.931 1.00 91.81 92 ALA A N 1
ATOM 749 C CA . ALA A 1 92 ? 15.439 9.475 -11.472 1.00 91.81 92 ALA A CA 1
ATOM 750 C C . ALA A 1 92 ? 15.052 10.952 -11.621 1.00 91.81 92 ALA A C 1
ATOM 752 O O . ALA A 1 92 ? 13.962 11.245 -12.102 1.00 91.81 92 ALA A O 1
ATOM 753 N N . PHE A 1 93 ? 15.940 11.876 -11.246 1.00 93.38 93 PHE A N 1
ATOM 754 C CA . PHE A 1 93 ? 15.709 13.310 -11.407 1.00 93.38 93 PHE A CA 1
ATOM 755 C C . PHE A 1 93 ? 15.494 13.691 -12.879 1.00 93.38 93 PHE A C 1
ATOM 757 O O . PHE A 1 93 ? 14.479 14.306 -13.204 1.00 93.38 93 PHE A O 1
ATOM 764 N N . ASP A 1 94 ? 16.385 13.254 -13.772 1.00 93.69 94 ASP A N 1
ATOM 765 C CA . ASP A 1 94 ? 16.302 13.551 -15.206 1.00 93.69 94 ASP A CA 1
ATOM 766 C C . ASP A 1 94 ? 15.067 12.901 -15.852 1.00 93.69 94 ASP A C 1
ATOM 768 O O . ASP A 1 94 ? 14.348 13.542 -16.619 1.00 93.69 94 ASP A O 1
ATOM 772 N N . ALA A 1 95 ? 14.755 11.650 -15.494 1.00 92.00 95 ALA A N 1
ATOM 773 C CA . ALA A 1 95 ? 13.563 10.957 -15.980 1.00 92.00 95 ALA A CA 1
ATOM 774 C C . ALA A 1 95 ? 12.264 11.638 -15.522 1.00 92.00 95 ALA A C 1
ATOM 776 O O . ALA A 1 95 ? 11.298 11.682 -16.276 1.00 92.00 95 ALA A O 1
ATOM 777 N N . MET A 1 96 ? 12.224 12.191 -14.306 1.00 90.75 96 MET A N 1
ATOM 778 C CA . MET A 1 96 ? 11.051 12.918 -13.803 1.00 90.75 96 MET A CA 1
ATOM 779 C C . MET A 1 96 ? 10.947 14.344 -14.359 1.00 90.75 96 MET A C 1
ATOM 781 O O . MET A 1 96 ? 9.861 14.927 -14.334 1.00 90.75 96 MET A O 1
ATOM 785 N N . ALA A 1 97 ? 12.044 14.909 -14.871 1.00 93.31 97 ALA A N 1
ATOM 786 C CA . ALA A 1 97 ? 12.026 16.168 -15.609 1.00 93.31 97 ALA A CA 1
ATOM 787 C C . ALA A 1 97 ? 11.447 15.999 -17.027 1.00 93.31 97 ALA A C 1
ATOM 789 O O . ALA A 1 97 ? 10.825 16.930 -17.547 1.00 93.31 97 ALA A O 1
ATOM 790 N N . ASP A 1 98 ? 11.583 14.813 -17.634 1.00 95.12 98 ASP A N 1
ATOM 791 C CA . ASP A 1 98 ? 10.929 14.494 -18.903 1.00 95.12 98 ASP A CA 1
ATOM 792 C C . ASP A 1 98 ? 9.399 14.435 -18.753 1.00 95.12 98 ASP A C 1
ATOM 794 O O . ASP A 1 98 ? 8.833 13.741 -17.901 1.00 95.12 98 ASP A O 1
ATOM 798 N N . LYS A 1 99 ? 8.692 15.176 -19.613 1.00 93.12 99 LYS A N 1
ATOM 799 C CA . LYS A 1 99 ? 7.233 15.307 -19.531 1.00 93.12 99 LYS A CA 1
ATOM 800 C C . LYS A 1 99 ? 6.527 13.975 -19.792 1.00 93.12 99 LYS A C 1
ATOM 802 O O . LYS A 1 99 ? 5.536 13.689 -19.120 1.00 93.12 99 LYS A O 1
ATOM 807 N N . THR A 1 100 ? 7.005 13.186 -20.747 1.00 92.19 100 THR A N 1
ATOM 808 C CA . THR A 1 100 ? 6.354 11.941 -21.172 1.00 92.19 100 THR A CA 1
ATOM 809 C C . THR A 1 100 ? 6.493 10.873 -20.094 1.00 92.19 100 THR A C 1
ATOM 811 O O . THR A 1 100 ? 5.492 10.298 -19.665 1.00 92.19 100 THR A O 1
ATOM 814 N N . ALA A 1 101 ? 7.711 10.678 -19.586 1.00 89.69 101 ALA A N 1
ATOM 815 C CA . ALA A 1 101 ? 7.991 9.750 -18.498 1.00 89.69 101 ALA A CA 1
ATOM 816 C C . ALA A 1 101 ? 7.221 10.125 -17.222 1.00 89.69 101 ALA A C 1
ATOM 818 O O . ALA A 1 101 ? 6.565 9.270 -16.623 1.00 89.69 101 ALA A O 1
ATOM 819 N N . ARG A 1 102 ? 7.204 11.413 -16.848 1.00 89.88 102 ARG A N 1
ATOM 820 C CA . ARG A 1 102 ? 6.437 11.888 -15.687 1.00 89.88 102 ARG A CA 1
ATOM 821 C C . ARG A 1 102 ? 4.935 11.641 -15.834 1.00 89.88 102 ARG A C 1
ATOM 823 O O . ARG A 1 102 ? 4.298 11.220 -14.871 1.00 89.88 102 ARG A O 1
ATOM 830 N N . HIS A 1 103 ? 4.353 11.893 -17.009 1.00 91.94 103 HIS A N 1
ATOM 831 C CA . HIS A 1 103 ? 2.931 11.616 -17.240 1.00 91.94 103 HIS A CA 1
ATOM 832 C C . HIS A 1 103 ? 2.606 10.123 -17.112 1.00 91.94 103 HIS A C 1
ATOM 834 O O . HIS A 1 103 ? 1.656 9.793 -16.407 1.00 91.94 103 HIS A O 1
ATOM 840 N N . ALA A 1 104 ? 3.417 9.240 -17.704 1.00 89.50 104 ALA A N 1
ATOM 841 C CA . ALA A 1 104 ? 3.212 7.792 -17.627 1.00 89.50 104 ALA A CA 1
ATOM 842 C C . ALA A 1 104 ? 3.311 7.255 -16.186 1.00 89.50 104 ALA A C 1
ATOM 844 O O . ALA A 1 104 ? 2.493 6.441 -15.761 1.00 89.50 104 ALA A O 1
ATOM 845 N N . VAL A 1 105 ? 4.277 7.744 -15.400 1.00 90.00 105 VAL A N 1
ATOM 846 C CA . VAL A 1 105 ? 4.406 7.366 -13.982 1.00 90.00 105 VAL A CA 1
ATOM 847 C C . VAL A 1 105 ? 3.217 7.869 -13.169 1.00 90.00 105 VAL A C 1
ATOM 849 O O . VAL A 1 105 ? 2.680 7.120 -12.357 1.00 90.00 105 VAL A O 1
ATOM 852 N N . ASN A 1 106 ? 2.779 9.110 -13.389 1.00 87.38 106 ASN A N 1
ATOM 853 C CA . ASN A 1 106 ? 1.628 9.666 -12.681 1.00 87.38 106 ASN A CA 1
ATOM 854 C C . ASN A 1 106 ? 0.347 8.878 -12.980 1.00 87.38 106 ASN A C 1
ATOM 856 O O . ASN A 1 106 ? -0.404 8.567 -12.061 1.00 87.38 106 ASN A O 1
ATOM 860 N N . GLU A 1 107 ? 0.104 8.530 -14.243 1.00 88.19 107 GLU A N 1
ATOM 861 C CA . GLU A 1 107 ? -1.029 7.692 -14.647 1.00 88.19 107 GLU A CA 1
ATOM 862 C C . GLU A 1 107 ? -0.991 6.329 -13.941 1.00 88.19 107 GLU A C 1
ATOM 864 O O . GLU A 1 107 ? -1.952 5.957 -13.265 1.00 88.19 107 GLU A O 1
ATOM 869 N N . ALA A 1 108 ? 0.164 5.654 -13.955 1.00 87.94 108 ALA A N 1
ATOM 870 C CA . ALA A 1 108 ? 0.354 4.400 -13.230 1.00 87.94 108 ALA A CA 1
ATOM 871 C C . ALA A 1 108 ? 0.136 4.550 -11.710 1.00 87.94 108 ALA A C 1
ATOM 873 O O . ALA A 1 108 ? -0.433 3.663 -11.071 1.00 87.94 108 ALA A O 1
ATOM 874 N N . GLN A 1 109 ? 0.547 5.674 -11.112 1.00 85.81 109 GLN A N 1
ATOM 875 C CA . GLN A 1 109 ? 0.292 5.973 -9.699 1.00 85.81 109 GLN A CA 1
ATOM 876 C C . GLN A 1 109 ? -1.203 6.154 -9.409 1.00 85.81 109 GLN A C 1
ATOM 878 O O . GLN A 1 109 ? -1.689 5.629 -8.404 1.00 85.81 109 GLN A O 1
ATOM 883 N N . PHE A 1 110 ? -1.945 6.851 -10.275 1.00 82.69 110 PHE A N 1
ATOM 884 C CA . PHE A 1 110 ? -3.396 7.004 -10.139 1.00 82.69 110 PHE A CA 1
ATOM 885 C C . PHE A 1 110 ? -4.126 5.664 -10.260 1.00 82.69 110 PHE A C 1
ATOM 887 O O . PHE A 1 110 ? -5.017 5.375 -9.455 1.00 82.69 110 PHE A O 1
ATOM 894 N N . ASP A 1 111 ? -3.728 4.818 -11.208 1.00 81.50 111 ASP A N 1
ATOM 895 C CA . ASP A 1 111 ? -4.304 3.484 -11.381 1.00 81.50 111 ASP A CA 1
ATOM 896 C C . ASP A 1 111 ? -4.013 2.581 -10.182 1.00 81.50 111 ASP A C 1
ATOM 898 O O . ASP A 1 111 ? -4.915 1.930 -9.640 1.00 81.50 111 ASP A O 1
ATOM 902 N N . HIS A 1 112 ? -2.777 2.608 -9.683 1.00 75.69 112 HIS A N 1
ATOM 903 C CA . HIS A 1 112 ? -2.395 1.868 -8.487 1.00 75.69 112 HIS A CA 1
ATOM 904 C C . HIS A 1 112 ? -3.160 2.360 -7.246 1.00 75.69 112 HIS A C 1
ATOM 906 O O . HIS A 1 112 ? -3.623 1.553 -6.434 1.00 75.69 112 HIS A O 1
ATOM 912 N N . ALA A 1 113 ? -3.370 3.674 -7.111 1.00 74.62 113 ALA A N 1
ATOM 913 C CA . ALA A 1 113 ? -4.190 4.247 -6.048 1.00 74.62 113 ALA A CA 1
ATOM 914 C C . ALA A 1 113 ? -5.647 3.768 -6.139 1.00 74.62 113 ALA A C 1
ATOM 916 O O . ALA A 1 113 ? -6.207 3.317 -5.138 1.00 74.62 113 ALA A O 1
ATOM 917 N N . ARG A 1 114 ? -6.247 3.768 -7.336 1.00 75.06 114 ARG A N 1
ATOM 918 C CA . ARG A 1 114 ? -7.618 3.282 -7.569 1.00 75.06 114 ARG A CA 1
ATOM 919 C C . ARG A 1 114 ? -7.785 1.815 -7.161 1.00 75.06 114 ARG A C 1
ATOM 921 O O . ARG A 1 114 ? -8.762 1.466 -6.498 1.00 75.06 114 ARG A O 1
ATOM 928 N N . LEU A 1 115 ? -6.817 0.965 -7.502 1.00 72.00 115 LEU A N 1
ATOM 929 C CA . LEU A 1 115 ? -6.811 -0.451 -7.118 1.00 72.00 115 LEU A CA 1
ATOM 930 C C . LEU A 1 115 ? -6.611 -0.652 -5.606 1.00 72.00 115 LEU A C 1
ATOM 932 O O . LEU A 1 115 ? -7.188 -1.572 -5.015 1.00 72.00 115 LEU A O 1
ATOM 936 N N . ASN A 1 116 ? -5.831 0.217 -4.962 1.00 65.06 116 ASN A N 1
ATOM 937 C CA . ASN A 1 116 ? -5.534 0.130 -3.534 1.00 65.06 116 ASN A CA 1
ATOM 938 C C . ASN A 1 116 ? -6.644 0.667 -2.631 1.00 65.06 116 ASN A C 1
ATOM 940 O O . ASN A 1 116 ? -6.857 0.101 -1.558 1.00 65.06 116 ASN A O 1
ATOM 944 N N . VAL A 1 117 ? -7.408 1.674 -3.061 1.00 61.94 117 VAL A N 1
ATOM 945 C CA . VAL A 1 117 ? -8.589 2.160 -2.322 1.00 61.94 117 VAL A CA 1
ATOM 946 C C . VAL A 1 117 ? -9.586 1.014 -2.082 1.00 61.94 117 VAL A C 1
ATOM 948 O O . VAL A 1 117 ? -10.116 0.858 -0.983 1.00 61.94 117 VAL A O 1
ATOM 951 N N . GLY A 1 118 ? -9.766 0.120 -3.061 1.00 60.16 118 GLY A N 1
ATOM 952 C CA . GLY A 1 118 ? -10.597 -1.079 -2.902 1.00 60.16 118 GLY A CA 1
ATOM 953 C C . GLY A 1 118 ? -10.057 -2.105 -1.893 1.00 60.16 118 GLY A C 1
ATOM 954 O O . GLY A 1 118 ? -10.840 -2.839 -1.287 1.00 60.16 118 GLY A O 1
ATOM 955 N N . ARG A 1 119 ? -8.734 -2.163 -1.685 1.00 58.59 119 ARG A N 1
ATOM 956 C CA . ARG A 1 119 ? -8.076 -3.066 -0.721 1.00 58.59 119 ARG A CA 1
ATOM 957 C C . ARG A 1 119 ? -8.079 -2.503 0.699 1.00 58.59 119 ARG A C 1
ATOM 959 O O . ARG A 1 119 ? -8.443 -3.238 1.618 1.00 58.59 119 ARG A O 1
ATOM 966 N N . GLY A 1 120 ? -7.772 -1.215 0.864 1.00 58.41 120 GLY A N 1
ATOM 967 C CA . GLY A 1 120 ? -7.838 -0.525 2.158 1.00 58.41 120 GLY A CA 1
ATOM 968 C C . GLY A 1 120 ? -9.237 -0.604 2.773 1.00 58.41 120 GLY A C 1
ATOM 969 O O . GLY A 1 120 ? -9.393 -1.005 3.926 1.00 58.41 120 GLY A O 1
ATOM 970 N N . ASN A 1 121 ? -10.271 -0.392 1.954 1.00 61.59 121 ASN A N 1
ATOM 971 C CA . ASN A 1 121 ? -11.666 -0.496 2.388 1.00 61.59 121 ASN A CA 1
ATOM 972 C C . ASN A 1 121 ? -12.059 -1.914 2.842 1.00 61.59 121 ASN A C 1
ATOM 974 O O . ASN A 1 121 ? -12.893 -2.068 3.732 1.00 61.59 121 ASN A O 1
ATOM 978 N N . LYS A 1 122 ? -11.493 -2.972 2.243 1.00 60.91 122 LYS A N 1
ATOM 979 C CA . LYS A 1 122 ? -11.768 -4.360 2.661 1.00 60.91 122 LYS A CA 1
ATOM 980 C C . LYS A 1 122 ? -11.099 -4.688 3.994 1.00 60.91 122 LYS A C 1
ATOM 982 O O . LYS A 1 122 ? -11.744 -5.286 4.849 1.00 60.91 122 LYS A O 1
ATOM 987 N N . GLN A 1 123 ? -9.847 -4.276 4.183 1.00 59.25 123 GLN A N 1
ATOM 988 C CA . GLN A 1 123 ? -9.114 -4.500 5.433 1.00 59.25 123 GLN A CA 1
ATOM 989 C C . GLN A 1 123 ? -9.754 -3.756 6.610 1.00 59.25 123 GLN A C 1
ATOM 991 O O . GLN A 1 123 ? -9.977 -4.360 7.653 1.00 59.25 123 GLN A O 1
ATOM 996 N N . GLN A 1 124 ? -10.152 -2.495 6.418 1.00 57.31 124 GLN A N 1
ATOM 997 C CA . GLN A 1 124 ? -10.871 -1.725 7.440 1.00 57.31 124 GLN A CA 1
ATOM 998 C C . GLN A 1 124 ? -12.219 -2.361 7.814 1.00 57.31 124 GLN A C 1
ATOM 1000 O O . GLN A 1 124 ? -12.549 -2.468 8.991 1.00 57.31 124 GLN A O 1
ATOM 1005 N N . LYS A 1 125 ? -12.990 -2.847 6.830 1.00 61.88 125 LYS A N 1
ATOM 1006 C CA . LYS A 1 125 ? -14.259 -3.551 7.092 1.00 61.88 125 LYS A CA 1
ATOM 1007 C C . LYS A 1 125 ? -14.065 -4.864 7.852 1.00 61.88 125 LYS A C 1
ATOM 1009 O O . LYS A 1 125 ? -14.907 -5.213 8.674 1.00 61.88 125 LYS A O 1
ATOM 1014 N N . LEU A 1 126 ? -12.988 -5.597 7.569 1.00 61.81 126 LEU A N 1
ATOM 1015 C CA . LEU A 1 126 ? -12.645 -6.820 8.296 1.00 61.81 126 LEU A CA 1
ATOM 1016 C C . LEU A 1 126 ? -12.227 -6.509 9.735 1.00 61.81 126 LEU A C 1
ATOM 1018 O O . LEU A 1 126 ? -12.733 -7.158 10.643 1.00 61.81 126 LEU A O 1
ATOM 1022 N N . ALA A 1 127 ? -11.389 -5.489 9.943 1.00 61.62 127 ALA A N 1
ATOM 1023 C CA . ALA A 1 127 ? -10.998 -5.035 11.276 1.00 61.62 127 ALA A CA 1
ATOM 1024 C C . ALA A 1 127 ? -12.224 -4.648 12.117 1.00 61.62 127 ALA A C 1
ATOM 1026 O O . ALA A 1 127 ? -12.412 -5.200 13.195 1.00 61.62 127 ALA A O 1
ATOM 1027 N N . LYS A 1 128 ? -13.129 -3.828 11.564 1.00 62.56 128 LYS A N 1
ATOM 1028 C CA . LYS A 1 128 ? -14.372 -3.430 12.243 1.00 62.56 128 LYS A CA 1
ATOM 1029 C C . LYS A 1 128 ? -15.275 -4.621 12.586 1.00 62.56 128 LYS A C 1
ATOM 1031 O O . LYS A 1 128 ? -15.910 -4.642 13.631 1.00 62.56 128 LYS A O 1
ATOM 1036 N N . ARG A 1 129 ? -15.343 -5.641 11.720 1.00 60.94 129 ARG A N 1
ATOM 1037 C CA . ARG A 1 129 ? -16.122 -6.862 11.994 1.00 60.94 129 ARG A CA 1
ATOM 1038 C C . ARG A 1 129 ? -15.522 -7.681 13.138 1.00 60.94 129 ARG A C 1
ATOM 1040 O O . ARG A 1 129 ? -16.274 -8.240 13.931 1.00 60.94 129 ARG A O 1
ATOM 1047 N N . VAL A 1 130 ? -14.195 -7.781 13.197 1.00 60.94 130 VAL A N 1
ATOM 1048 C CA . VAL A 1 130 ? -13.492 -8.478 14.283 1.00 60.94 130 VAL A CA 1
ATOM 1049 C C . VAL A 1 130 ? -13.681 -7.730 15.601 1.00 60.94 130 VAL A C 1
ATOM 1051 O O . VAL A 1 130 ? -14.038 -8.360 16.587 1.00 60.94 130 VAL A O 1
ATOM 1054 N N . GLU A 1 131 ? -13.538 -6.406 15.595 1.00 62.62 131 GLU A N 1
ATOM 1055 C CA . GLU A 1 131 ? -13.777 -5.536 16.755 1.00 62.62 131 GLU A CA 1
ATOM 1056 C C . GLU A 1 131 ? -15.203 -5.696 17.299 1.00 62.62 131 GLU A C 1
ATOM 1058 O O . GLU A 1 131 ? -15.370 -6.096 18.446 1.00 62.62 131 GLU A O 1
ATOM 1063 N N . HIS A 1 132 ? -16.222 -5.575 16.439 1.00 71.75 132 HIS A N 1
ATOM 1064 C CA . HIS A 1 132 ? -17.619 -5.837 16.815 1.00 71.75 132 HIS A CA 1
ATOM 1065 C C . HIS A 1 132 ? -17.835 -7.253 17.386 1.00 71.75 132 HIS A C 1
ATOM 1067 O O . HIS A 1 132 ? -18.702 -7.459 18.230 1.00 71.75 132 HIS A O 1
ATOM 1073 N N . SER A 1 133 ? -17.082 -8.254 16.912 1.00 71.12 133 SER A N 1
ATOM 1074 C CA . SER A 1 133 ? -17.203 -9.630 17.418 1.00 71.12 133 SER A CA 1
ATOM 1075 C C . SER A 1 133 ? -16.595 -9.781 18.816 1.00 71.12 133 SER A C 1
ATOM 1077 O O . SER A 1 133 ? -17.106 -10.569 19.605 1.00 71.12 133 SER A O 1
ATOM 1079 N N . ILE A 1 134 ? -15.531 -9.033 19.126 1.00 75.31 134 ILE A N 1
ATOM 1080 C CA . ILE A 1 134 ? -14.911 -8.998 20.459 1.00 75.31 134 ILE A CA 1
ATOM 1081 C C . ILE A 1 134 ? -15.836 -8.277 21.440 1.00 75.31 134 ILE A C 1
ATOM 1083 O O . ILE A 1 134 ? -16.185 -8.853 22.465 1.00 75.31 134 ILE A O 1
ATOM 1087 N N . GLU A 1 135 ? -16.317 -7.084 21.083 1.00 79.06 135 GLU A N 1
ATOM 1088 C CA . GLU A 1 135 ? -17.243 -6.299 21.914 1.00 79.06 135 GLU A CA 1
ATOM 1089 C C . GLU A 1 135 ? -18.520 -7.088 22.253 1.00 79.06 135 GLU A C 1
ATOM 1091 O O . GLU A 1 135 ? -18.992 -7.076 23.390 1.00 79.06 135 GLU A O 1
ATOM 1096 N N . TYR A 1 136 ? -19.050 -7.843 21.285 1.00 81.25 136 TYR A N 1
ATOM 1097 C CA . TYR A 1 136 ? -20.186 -8.740 21.501 1.00 81.25 136 TYR A CA 1
ATOM 1098 C C . TYR A 1 136 ? -19.878 -9.858 22.512 1.00 81.25 136 TYR A C 1
ATOM 1100 O O . TYR A 1 136 ? -20.683 -10.128 23.407 1.00 81.25 136 TYR A O 1
ATOM 1108 N N . ILE A 1 137 ? -18.719 -10.514 22.391 1.00 85.69 137 ILE A N 1
ATOM 1109 C CA . ILE A 1 137 ? -18.308 -11.589 23.308 1.00 85.69 137 ILE A CA 1
ATOM 1110 C C . ILE A 1 137 ? -18.083 -11.043 24.724 1.00 85.69 137 ILE A C 1
ATOM 1112 O O . ILE A 1 137 ? -18.475 -11.696 25.697 1.00 85.69 137 ILE A O 1
ATOM 1116 N N . ASP A 1 138 ? -17.504 -9.850 24.848 1.00 84.94 138 ASP A N 1
ATOM 1117 C CA . ASP A 1 138 ? -17.275 -9.190 26.134 1.00 84.94 138 ASP A CA 1
ATOM 1118 C C . ASP A 1 138 ? -18.601 -8.878 26.842 1.00 84.94 138 ASP A C 1
ATOM 1120 O O . ASP A 1 138 ? -18.751 -9.175 28.031 1.00 84.94 138 ASP A O 1
ATOM 1124 N N . LEU A 1 139 ? -19.605 -8.382 26.105 1.00 86.88 139 LEU A N 1
ATOM 1125 C CA . LEU A 1 139 ? -20.942 -8.122 26.644 1.00 86.88 139 LEU A CA 1
ATOM 1126 C C . LEU A 1 139 ? -21.614 -9.403 27.168 1.00 86.88 139 LEU A C 1
ATOM 1128 O O . LEU A 1 139 ? -22.085 -9.441 28.307 1.00 86.88 139 LEU A O 1
ATOM 1132 N N . ILE A 1 140 ? -21.610 -10.484 26.378 1.00 89.38 140 ILE A N 1
ATOM 1133 C CA . ILE A 1 140 ? -22.166 -11.785 26.797 1.00 89.38 140 ILE A CA 1
ATOM 1134 C C . ILE A 1 140 ? -21.440 -12.327 28.035 1.00 89.38 140 ILE A C 1
ATOM 1136 O O . ILE A 1 140 ? -22.066 -12.871 28.955 1.00 89.38 140 ILE A O 1
ATOM 1140 N N . THR A 1 141 ? -20.119 -12.158 28.082 1.00 91.88 141 THR A N 1
ATOM 1141 C CA . THR A 1 141 ? -19.293 -12.586 29.212 1.00 91.88 141 THR A CA 1
ATOM 1142 C C . THR A 1 141 ? -19.659 -11.819 30.481 1.00 91.88 141 THR A C 1
ATOM 1144 O O . THR A 1 141 ? -19.856 -12.445 31.524 1.00 91.88 141 THR A O 1
ATOM 1147 N N . ALA A 1 142 ? -19.833 -10.497 30.401 1.00 89.19 142 ALA A N 1
ATOM 1148 C CA . ALA A 1 142 ? -20.226 -9.668 31.539 1.00 89.19 142 ALA A CA 1
ATOM 1149 C C . ALA A 1 142 ? -21.590 -10.087 32.122 1.00 89.19 142 ALA A C 1
ATOM 1151 O O . ALA A 1 142 ? -21.711 -10.296 33.334 1.00 89.19 142 ALA A O 1
ATOM 1152 N N . CYS A 1 143 ? -22.601 -10.301 31.270 1.00 87.69 143 CYS A N 1
ATOM 1153 C CA . CYS A 1 143 ? -23.918 -10.779 31.705 1.00 87.69 143 CYS A CA 1
ATOM 1154 C C . CYS A 1 143 ? -23.831 -12.155 32.387 1.00 87.69 143 CYS A C 1
ATOM 1156 O O . CYS A 1 143 ? -24.401 -12.369 33.460 1.00 87.69 143 CYS A O 1
ATOM 1158 N N . THR A 1 144 ?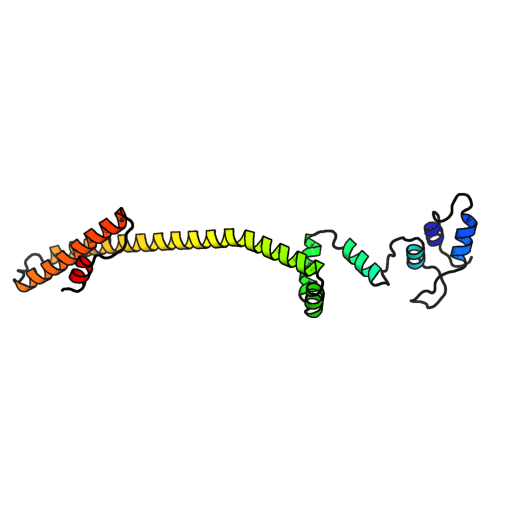 -23.069 -13.081 31.799 1.00 92.56 144 THR A N 1
ATOM 1159 C CA . THR A 1 144 ? -22.885 -14.438 32.339 1.00 92.56 144 THR A CA 1
ATOM 1160 C C . THR A 1 144 ? -22.184 -14.414 33.700 1.00 92.56 144 THR A C 1
ATOM 1162 O O . THR A 1 144 ? -22.588 -15.127 34.625 1.00 92.56 144 THR A O 1
ATOM 1165 N N . GLN A 1 145 ? -21.158 -13.573 33.856 1.00 94.00 145 GLN A N 1
ATOM 1166 C CA . GLN A 1 145 ? -20.431 -13.407 35.116 1.00 94.00 145 GLN A CA 1
ATOM 1167 C C . GLN A 1 145 ? -21.330 -12.864 36.227 1.00 94.00 145 GLN A C 1
ATOM 1169 O O . GLN A 1 145 ? -21.293 -13.388 37.342 1.00 94.00 145 GLN A O 1
ATOM 1174 N N . PHE A 1 146 ? -22.166 -11.862 35.935 1.00 91.75 146 PHE A N 1
ATOM 1175 C CA . PHE A 1 146 ? -23.114 -11.327 36.913 1.00 91.75 146 PHE A CA 1
ATOM 1176 C C . PHE A 1 146 ? -24.068 -12.413 37.428 1.00 91.75 146 PHE A C 1
ATOM 1178 O O . PHE A 1 146 ? -24.170 -12.619 38.639 1.00 91.75 146 PHE A O 1
ATOM 1185 N N . VAL A 1 147 ? -24.709 -13.157 36.518 1.00 92.44 147 VAL A N 1
ATOM 1186 C CA . VAL A 1 147 ? -25.655 -14.231 36.873 1.00 92.44 147 VAL A CA 1
ATOM 1187 C C . VAL A 1 147 ? -24.967 -15.332 37.680 1.00 92.44 147 VAL A C 1
ATOM 1189 O O . VAL A 1 147 ? -25.493 -15.768 38.705 1.00 92.44 147 VAL A O 1
ATOM 1192 N N . THR A 1 148 ? -23.767 -15.745 37.267 1.00 95.00 148 THR A N 1
ATOM 1193 C CA . THR A 1 148 ? -22.985 -16.779 37.965 1.00 95.00 148 THR A CA 1
ATOM 1194 C C . THR A 1 148 ? -22.617 -16.341 39.383 1.00 95.00 148 THR A C 1
ATOM 1196 O O . THR A 1 148 ? -22.788 -17.099 40.339 1.00 95.00 148 THR A O 1
ATOM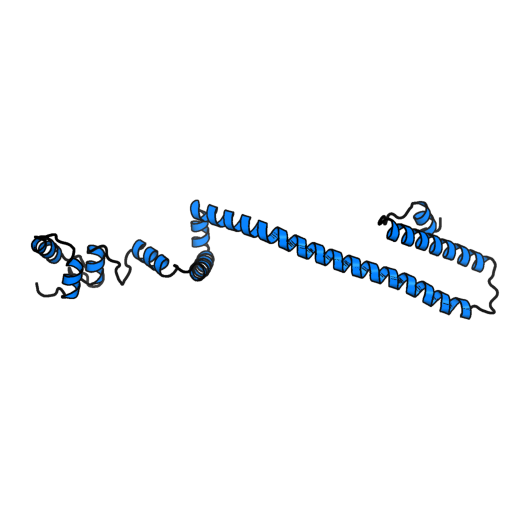 1199 N N . ASN A 1 149 ? -22.153 -15.100 39.544 1.00 92.50 149 ASN A N 1
ATOM 1200 C CA . ASN A 1 149 ? -21.775 -14.558 40.846 1.00 92.50 149 ASN A CA 1
ATOM 1201 C C . ASN A 1 149 ? -22.984 -14.408 41.775 1.00 92.50 149 ASN A C 1
ATOM 1203 O O . ASN A 1 149 ? -22.913 -14.823 42.932 1.00 92.50 149 ASN A O 1
ATOM 1207 N N . ALA A 1 150 ? -24.101 -13.873 41.275 1.00 89.69 150 ALA A N 1
ATOM 1208 C CA . ALA A 1 150 ? -25.336 -13.753 42.044 1.00 89.69 150 ALA A CA 1
ATOM 1209 C C . ALA A 1 150 ? -25.867 -15.131 42.475 1.00 89.69 150 ALA A C 1
ATOM 1211 O O . ALA A 1 150 ? -26.207 -15.325 43.643 1.00 89.69 150 ALA A O 1
ATOM 1212 N N . GLY A 1 151 ? -25.862 -16.107 41.560 1.00 87.44 151 GLY A N 1
ATOM 1213 C CA . GLY A 1 151 ? -26.279 -17.484 41.827 1.00 87.44 151 GLY A CA 1
ATOM 1214 C C . GLY A 1 151 ? -25.430 -18.198 42.880 1.00 87.44 151 GLY A C 1
ATOM 1215 O O . GLY A 1 151 ? -25.944 -19.077 43.565 1.00 87.44 151 GLY A O 1
ATOM 1216 N N . ARG A 1 152 ? -24.162 -17.801 43.052 1.00 92.75 152 ARG A N 1
ATOM 1217 C CA . ARG A 1 152 ? -23.277 -18.318 44.106 1.00 92.75 152 ARG A CA 1
ATOM 1218 C C . ARG A 1 152 ? -23.466 -17.597 45.443 1.00 92.75 152 ARG A C 1
ATOM 1220 O O . ARG A 1 152 ? -23.587 -18.248 46.469 1.00 92.75 152 ARG A O 1
ATOM 1227 N N . ILE A 1 153 ? -23.494 -16.264 45.436 1.00 90.75 153 ILE A N 1
ATOM 1228 C CA . ILE A 1 153 ? -23.487 -15.449 46.664 1.00 90.75 153 ILE A CA 1
ATOM 1229 C C . ILE A 1 153 ? -24.845 -15.480 47.379 1.00 90.75 153 ILE A C 1
ATOM 1231 O O . ILE A 1 153 ? -24.890 -15.551 48.602 1.00 90.75 153 ILE A O 1
ATOM 1235 N N . VAL A 1 154 ? -25.966 -15.435 46.650 1.00 88.00 154 VAL A N 1
ATOM 1236 C CA . VAL A 1 154 ? -27.304 -15.359 47.269 1.00 88.00 154 VAL A CA 1
ATOM 1237 C C . VAL A 1 154 ? -27.626 -16.588 48.137 1.00 88.00 154 VAL A C 1
ATOM 1239 O O . VAL A 1 154 ? -28.134 -16.406 49.245 1.00 88.00 154 VAL A O 1
ATOM 1242 N N . PRO A 1 155 ? -27.332 -17.833 47.712 1.00 88.44 155 PRO A N 1
ATOM 1243 C CA . PRO A 1 155 ? -27.467 -19.000 48.581 1.00 88.44 155 PRO A CA 1
ATOM 1244 C C . PRO A 1 155 ? -26.567 -18.975 49.822 1.00 88.44 155 PRO A C 1
ATOM 1246 O O . PRO A 1 155 ? -27.018 -19.436 50.868 1.00 88.44 155 PRO A O 1
ATOM 1249 N N . ASP A 1 156 ? -25.351 -18.424 49.732 1.00 83.56 156 ASP A N 1
ATOM 1250 C CA . ASP A 1 156 ? -24.414 -18.317 50.865 1.00 83.56 156 ASP A CA 1
ATOM 1251 C C . ASP A 1 156 ? -24.923 -17.346 51.949 1.00 83.56 156 ASP A C 1
ATOM 1253 O O . ASP A 1 156 ? -24.573 -17.473 53.118 1.00 83.56 156 ASP A O 1
ATOM 1257 N N . LEU A 1 157 ? -25.797 -16.402 51.584 1.00 82.00 157 LEU A N 1
ATOM 1258 C CA . LEU A 1 157 ? -26.417 -15.446 52.511 1.00 82.00 157 LEU A CA 1
ATOM 1259 C C . LEU A 1 157 ? -27.627 -16.028 53.266 1.00 82.00 157 LEU A C 1
ATOM 1261 O O . LEU A 1 157 ? -28.243 -15.343 54.085 1.00 82.00 157 LEU A O 1
ATOM 1265 N N . ARG A 1 158 ? -27.998 -17.291 53.014 1.00 75.12 158 ARG A N 1
ATOM 1266 C CA . ARG A 1 158 ? -29.105 -17.954 53.720 1.00 75.12 158 ARG A CA 1
ATOM 1267 C C . ARG A 1 158 ? -28.801 -18.064 55.215 1.00 75.12 158 ARG A C 1
ATOM 1269 O O . ARG A 1 158 ? -27.770 -18.593 55.608 1.00 75.12 158 ARG A O 1
ATOM 1276 N N . GLY A 1 159 ? -29.747 -17.627 56.045 1.00 74.31 159 GLY A N 1
ATOM 1277 C CA . GLY A 1 159 ? -29.622 -17.654 57.507 1.00 74.31 159 GLY A CA 1
ATOM 1278 C C . GLY A 1 159 ? -29.065 -16.367 58.123 1.00 74.31 159 GLY A C 1
ATOM 1279 O O . GLY A 1 159 ? -29.002 -16.279 59.345 1.00 74.31 159 GLY A O 1
ATOM 1280 N N . HIS A 1 160 ? -28.715 -15.366 57.308 1.00 76.50 160 HIS A N 1
ATOM 1281 C CA . HIS A 1 160 ? -28.385 -14.021 57.773 1.00 76.50 160 HIS A CA 1
ATOM 1282 C C . HIS A 1 160 ? -29.595 -13.089 57.634 1.00 76.50 160 HIS A C 1
ATOM 1284 O O . HIS A 1 160 ? -30.161 -12.947 56.548 1.00 76.50 160 HIS A O 1
ATOM 1290 N N . ASP A 1 161 ? -29.982 -12.430 58.726 1.00 80.38 161 ASP A N 1
ATOM 1291 C CA . ASP A 1 161 ? -30.982 -11.367 58.680 1.00 80.38 161 ASP A CA 1
ATOM 1292 C C . ASP A 1 161 ? -30.331 -10.070 58.195 1.00 80.38 161 ASP A C 1
ATOM 1294 O O . ASP A 1 161 ? -29.446 -9.523 58.848 1.00 80.38 161 ASP A O 1
ATOM 1298 N N . PHE A 1 162 ? -30.790 -9.558 57.053 1.00 83.12 162 PHE A N 1
ATOM 1299 C CA . PHE A 1 162 ? -30.382 -8.237 56.583 1.00 83.12 162 PHE A CA 1
ATOM 1300 C C . PHE A 1 162 ? -31.019 -7.146 57.436 1.00 83.12 162 PHE A C 1
ATOM 1302 O O . PHE A 1 162 ? -32.251 -7.111 57.583 1.00 83.12 162 PHE A O 1
ATOM 1309 N N . THR A 1 163 ? -30.197 -6.205 57.895 1.00 90.81 163 THR A N 1
ATOM 1310 C CA . THR A 1 163 ? -30.663 -4.941 58.471 1.00 90.81 163 THR A CA 1
ATOM 1311 C C . THR A 1 163 ? -31.442 -4.121 57.434 1.00 90.81 163 THR A C 1
ATOM 1313 O O . THR A 1 163 ? -31.339 -4.341 56.223 1.00 90.81 163 THR A O 1
ATOM 1316 N N . ALA A 1 164 ? -32.240 -3.154 57.895 1.00 87.75 164 ALA A N 1
ATOM 1317 C CA . ALA A 1 164 ? -33.002 -2.279 57.001 1.00 87.75 164 ALA A CA 1
ATOM 1318 C C . ALA A 1 164 ? -32.092 -1.498 56.031 1.00 87.75 164 ALA A C 1
ATOM 1320 O O . ALA A 1 164 ? -32.418 -1.367 54.854 1.00 87.75 164 ALA A O 1
ATOM 1321 N N . GLU A 1 165 ? -30.928 -1.047 56.504 1.00 89.56 165 GLU A N 1
ATOM 1322 C CA . GLU A 1 165 ? -29.952 -0.316 55.693 1.00 89.56 165 GLU A CA 1
ATOM 1323 C C . GLU A 1 165 ? -29.301 -1.210 54.625 1.00 89.56 165 GLU A C 1
ATOM 1325 O O . GLU A 1 165 ? -29.177 -0.814 53.466 1.00 89.56 165 GLU A O 1
ATOM 1330 N N . GLU A 1 166 ? -28.930 -2.447 54.972 1.00 88.62 166 GLU A N 1
ATOM 1331 C CA . GLU A 1 166 ? -28.367 -3.398 54.005 1.00 88.62 166 GLU A CA 1
ATOM 1332 C C . GLU A 1 166 ? -29.377 -3.768 52.915 1.00 88.62 166 GLU A C 1
ATOM 1334 O O . GLU A 1 166 ? -29.007 -3.827 51.741 1.00 88.62 166 GLU A O 1
ATOM 1339 N N . ARG A 1 167 ? -30.658 -3.954 53.269 1.00 90.19 167 ARG A N 1
ATOM 1340 C CA . ARG A 1 167 ? -31.720 -4.183 52.274 1.00 90.19 167 ARG A CA 1
ATOM 1341 C C . ARG A 1 167 ? -31.846 -3.010 51.319 1.00 90.19 167 ARG A C 1
ATOM 1343 O O . ARG A 1 167 ? -31.873 -3.228 50.111 1.00 90.19 167 ARG A O 1
ATOM 1350 N N . GLU A 1 168 ? -31.884 -1.788 51.837 1.00 91.88 168 GLU A N 1
ATOM 1351 C CA . GLU A 1 168 ? -32.014 -0.586 51.011 1.00 91.88 168 GLU A CA 1
ATOM 1352 C C . GLU A 1 168 ? -30.844 -0.440 50.027 1.00 91.88 168 GLU A C 1
ATOM 1354 O O . GLU A 1 168 ? -31.031 -0.168 48.837 1.00 91.88 168 GLU A O 1
ATOM 1359 N N . ARG A 1 169 ? -29.620 -0.729 50.484 1.00 89.50 169 ARG A N 1
ATOM 1360 C CA . ARG A 1 169 ? -28.424 -0.722 49.629 1.00 89.50 169 ARG A CA 1
ATOM 1361 C C . ARG A 1 169 ? -28.472 -1.805 48.553 1.00 89.50 169 ARG A C 1
ATOM 1363 O O . ARG A 1 169 ? -28.061 -1.553 47.417 1.00 89.50 169 ARG A O 1
ATOM 1370 N N . VAL A 1 170 ? -28.963 -3.001 48.878 1.00 89.94 170 VAL A N 1
ATOM 1371 C CA . VAL A 1 170 ? -29.153 -4.080 47.894 1.00 89.94 170 VAL A CA 1
ATOM 1372 C C . VAL A 1 170 ? -30.234 -3.700 46.879 1.00 89.94 170 VAL A C 1
ATOM 1374 O O . VAL A 1 170 ? -30.017 -3.870 45.680 1.00 89.94 170 VAL A O 1
ATOM 1377 N N . HIS A 1 171 ? -31.357 -3.126 47.319 1.00 91.38 171 HIS A N 1
ATOM 1378 C CA . HIS A 1 171 ? -32.432 -2.667 46.437 1.00 91.38 171 HIS A CA 1
ATOM 1379 C C . HIS A 1 171 ? -31.968 -1.575 45.473 1.00 91.38 171 HIS A C 1
ATOM 1381 O O . HIS A 1 171 ? -32.207 -1.696 44.271 1.00 91.38 171 HIS A O 1
ATOM 1387 N N . THR A 1 172 ? -31.235 -0.575 45.967 1.00 90.06 172 THR A N 1
ATOM 1388 C CA . THR A 1 172 ? -30.649 0.476 45.125 1.00 90.06 172 THR A CA 1
ATOM 1389 C C . THR A 1 172 ? -29.714 -0.118 44.065 1.00 90.06 172 THR A C 1
ATOM 1391 O O . THR A 1 172 ? -29.834 0.208 42.887 1.00 90.06 172 THR A O 1
ATOM 1394 N N . ASN A 1 173 ? -28.820 -1.045 44.430 1.00 88.69 173 ASN A N 1
ATOM 1395 C CA . ASN A 1 173 ? -27.933 -1.689 43.451 1.00 88.69 173 ASN A CA 1
ATOM 1396 C C . ASN A 1 173 ? -28.693 -2.550 42.431 1.00 88.69 173 ASN A C 1
ATOM 1398 O O . ASN A 1 173 ? -28.359 -2.533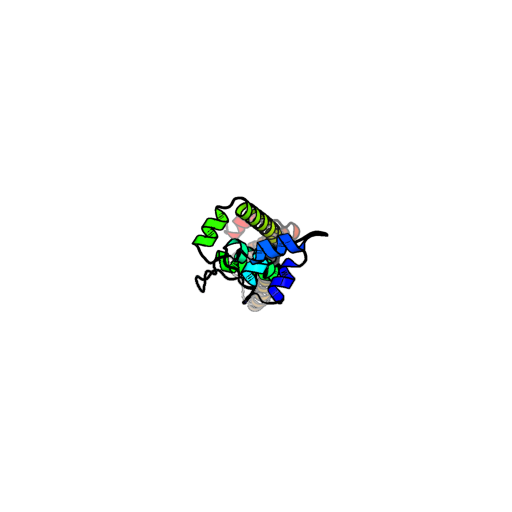 41.249 1.00 88.69 173 ASN A O 1
ATOM 1402 N N . LEU A 1 174 ? -29.736 -3.271 42.851 1.00 90.81 174 LEU A N 1
ATOM 1403 C CA . LEU A 1 174 ? -30.580 -4.039 41.932 1.00 90.81 174 LEU A CA 1
ATOM 1404 C C . LEU A 1 174 ? -31.352 -3.138 40.963 1.00 90.81 174 LEU A C 1
ATOM 1406 O O . LEU A 1 174 ? -31.529 -3.519 39.808 1.00 90.81 174 LEU A O 1
ATOM 1410 N N . ALA A 1 175 ? -31.779 -1.949 41.398 1.00 88.94 175 ALA A N 1
ATOM 1411 C CA . ALA A 1 175 ? -32.378 -0.959 40.506 1.00 88.94 175 ALA A CA 1
ATOM 1412 C C . ALA A 1 175 ? -31.385 -0.518 39.415 1.00 88.94 175 ALA A C 1
ATOM 1414 O O . ALA A 1 175 ? -31.767 -0.457 38.249 1.00 88.94 175 ALA A O 1
ATOM 1415 N N . LYS A 1 176 ? -30.101 -0.325 39.764 1.00 87.12 176 LYS A N 1
ATOM 1416 C CA . LYS A 1 176 ? -29.026 -0.044 38.790 1.00 87.12 176 LYS A CA 1
ATOM 1417 C C . LYS A 1 176 ? -28.845 -1.167 37.786 1.00 87.12 176 LYS A C 1
ATOM 1419 O O . LYS A 1 176 ? -28.859 -0.914 36.588 1.00 87.12 176 LYS A O 1
ATOM 1424 N N . VAL A 1 177 ? -28.748 -2.405 38.266 1.00 90.62 177 VAL A N 1
ATOM 1425 C CA . VAL A 1 177 ? -28.593 -3.576 37.392 1.00 90.62 177 VAL A CA 1
ATOM 1426 C C . VAL A 1 177 ? -29.758 -3.699 36.410 1.00 90.62 177 VAL A C 1
ATOM 1428 O O . VAL A 1 177 ? -29.519 -3.938 35.231 1.00 90.62 177 VAL A O 1
ATOM 1431 N N . ARG A 1 178 ? -31.003 -3.519 36.870 1.00 90.06 178 ARG A N 1
ATOM 1432 C CA . ARG A 1 178 ? -32.190 -3.582 36.000 1.00 90.06 178 ARG A CA 1
ATOM 1433 C C . ARG A 1 178 ? -32.165 -2.493 34.937 1.00 90.06 178 ARG A C 1
ATOM 1435 O O . ARG A 1 178 ? -32.266 -2.812 33.765 1.00 90.06 178 ARG A O 1
ATOM 1442 N N . ALA A 1 179 ? -31.912 -1.247 35.331 1.00 88.19 179 ALA A N 1
ATOM 1443 C CA . ALA A 1 179 ? -31.840 -0.143 34.381 1.00 88.19 179 ALA A CA 1
ATOM 1444 C C . ALA A 1 179 ? -30.718 -0.336 33.340 1.00 88.19 179 ALA A C 1
ATOM 1446 O O . ALA A 1 179 ? -30.896 -0.024 32.167 1.00 88.19 179 ALA A O 1
ATOM 1447 N N . THR A 1 180 ? -29.564 -0.884 33.743 1.00 86.94 180 THR A N 1
ATOM 1448 C CA . THR A 1 180 ? -28.491 -1.244 32.803 1.00 86.94 180 THR A CA 1
ATOM 1449 C C . THR A 1 180 ? -28.898 -2.391 31.877 1.00 86.94 180 THR A C 1
ATOM 1451 O O . THR A 1 180 ? -28.561 -2.349 30.699 1.00 86.94 180 THR A O 1
ATOM 1454 N N . ALA A 1 181 ? -29.620 -3.398 32.374 1.00 89.12 181 ALA A N 1
ATOM 1455 C CA . ALA A 1 181 ? -30.118 -4.497 31.550 1.00 89.12 181 ALA A CA 1
ATOM 1456 C C . ALA A 1 181 ? -31.139 -4.012 30.506 1.00 89.12 181 ALA A C 1
ATOM 1458 O O . ALA A 1 181 ? -30.989 -4.346 29.334 1.00 89.12 181 ALA A O 1
ATOM 1459 N N . ASP A 1 182 ? -32.090 -3.163 30.907 1.00 88.94 182 ASP A N 1
ATOM 1460 C CA . ASP A 1 182 ? -33.094 -2.566 30.013 1.00 88.94 182 ASP A CA 1
ATOM 1461 C C . ASP A 1 182 ? -32.430 -1.711 28.913 1.00 88.94 182 ASP A C 1
ATOM 1463 O O . ASP A 1 182 ? -32.841 -1.711 27.749 1.00 88.94 182 ASP A O 1
ATOM 1467 N N . TRP A 1 183 ? -31.352 -1.001 29.262 1.00 86.88 183 TRP A N 1
ATOM 1468 C CA . TRP A 1 183 ? -30.551 -0.253 28.293 1.00 86.88 183 TRP A CA 1
ATOM 1469 C C . TRP A 1 183 ? -29.772 -1.154 27.338 1.00 86.88 183 TRP A C 1
ATOM 1471 O O . TRP A 1 183 ? -29.755 -0.877 26.142 1.00 86.88 183 TRP A O 1
ATOM 1481 N N . ILE A 1 184 ? -29.167 -2.242 27.826 1.00 87.88 184 ILE A N 1
ATOM 1482 C CA . ILE A 1 184 ? -28.505 -3.231 26.962 1.00 87.88 184 ILE A CA 1
ATOM 1483 C C . ILE A 1 184 ? -29.514 -3.825 25.971 1.00 87.88 184 ILE A C 1
ATOM 1485 O O . ILE A 1 184 ? -29.205 -3.913 24.786 1.00 87.88 184 ILE A O 1
ATOM 1489 N N . GLU A 1 185 ? -30.713 -4.193 26.427 1.00 86.88 185 GLU A N 1
ATOM 1490 C CA . GLU A 1 185 ? -31.789 -4.715 25.572 1.00 86.88 185 GLU A CA 1
ATOM 1491 C C . GLU A 1 185 ? -32.179 -3.695 24.494 1.00 86.88 185 GLU A C 1
ATOM 1493 O O . GLU A 1 185 ? -32.125 -3.995 23.301 1.00 86.88 185 GLU A O 1
ATOM 1498 N N . THR A 1 186 ? -32.426 -2.444 24.894 1.00 85.31 186 THR A N 1
ATOM 1499 C CA . THR A 1 186 ? -32.730 -1.348 23.961 1.00 85.31 186 THR A CA 1
ATOM 1500 C C . THR A 1 186 ? -31.599 -1.124 22.953 1.00 85.31 186 THR A C 1
ATOM 1502 O O . THR A 1 186 ? -31.856 -0.941 21.760 1.00 85.31 186 THR A O 1
ATOM 1505 N N . ALA A 1 187 ? -30.342 -1.153 23.399 1.00 83.56 187 ALA A N 1
ATOM 1506 C CA . ALA A 1 187 ? -29.176 -0.945 22.548 1.00 83.56 187 ALA A CA 1
ATOM 1507 C C . ALA A 1 187 ? -28.981 -2.084 21.537 1.00 83.56 187 ALA A C 1
ATOM 1509 O O . ALA A 1 187 ? -28.631 -1.822 20.385 1.00 83.56 187 ALA A O 1
ATOM 1510 N N . VAL A 1 188 ? -29.245 -3.332 21.933 1.00 83.12 188 VAL A N 1
ATOM 1511 C CA . VAL A 1 188 ? -29.184 -4.505 21.047 1.00 83.12 188 VAL A CA 1
ATOM 1512 C C . VAL A 1 188 ? -30.317 -4.481 20.018 1.00 83.12 188 VAL A C 1
ATOM 1514 O O . VAL A 1 188 ? -30.059 -4.722 18.837 1.00 83.12 188 VAL A O 1
ATOM 1517 N N . ASP A 1 189 ? -31.538 -4.139 20.430 1.00 82.75 189 ASP A N 1
ATOM 1518 C CA . ASP A 1 189 ? -32.717 -4.161 19.556 1.00 82.75 189 ASP A CA 1
ATOM 1519 C C . ASP A 1 189 ? -32.750 -2.996 18.562 1.00 82.75 189 ASP A C 1
ATOM 1521 O O . ASP A 1 189 ? -33.169 -3.152 17.412 1.00 82.75 189 ASP A O 1
ATOM 1525 N N . THR A 1 190 ? -32.309 -1.811 18.989 1.00 80.25 190 THR A N 1
ATOM 1526 C CA . THR A 1 190 ? -32.403 -0.582 18.182 1.00 80.25 190 THR A CA 1
ATOM 1527 C C . THR A 1 190 ? -31.082 -0.177 17.529 1.00 80.25 190 THR A C 1
ATOM 1529 O O . THR A 1 190 ? -31.075 0.640 16.607 1.00 80.25 190 THR A O 1
ATOM 1532 N N . GLY A 1 191 ? -29.954 -0.716 18.001 1.00 72.25 191 GLY A N 1
ATOM 1533 C CA . GLY A 1 191 ? -28.611 -0.277 17.618 1.00 72.25 191 GLY A CA 1
ATOM 1534 C C . GLY A 1 191 ? -28.213 1.093 18.185 1.00 72.25 191 GLY A C 1
ATOM 1535 O O . GLY A 1 191 ? -27.134 1.592 17.858 1.00 72.25 191 GLY A O 1
ATOM 1536 N N . ASN A 1 192 ? -29.057 1.721 19.011 1.00 70.94 192 ASN A N 1
ATOM 1537 C CA . ASN A 1 192 ? -28.754 2.985 19.669 1.00 70.94 192 ASN A CA 1
ATOM 1538 C C . ASN A 1 192 ? -28.061 2.733 21.015 1.00 70.94 192 ASN A C 1
ATOM 1540 O O . ASN A 1 192 ? -28.695 2.334 21.984 1.00 70.94 192 ASN A O 1
ATOM 1544 N N . VAL A 1 193 ? -26.759 3.007 21.078 1.00 73.12 193 VAL A N 1
ATOM 1545 C CA . VAL A 1 193 ? -25.937 2.874 22.297 1.00 73.12 193 VAL A CA 1
ATOM 1546 C C . VAL A 1 193 ? -25.953 4.128 23.182 1.00 73.12 193 VAL A C 1
ATOM 1548 O O . VAL A 1 193 ? -25.156 4.236 24.111 1.00 73.12 193 VAL A O 1
ATOM 1551 N N . GLY A 1 194 ? -26.821 5.102 22.893 1.00 70.69 194 GLY A N 1
ATOM 1552 C CA . GLY A 1 194 ? -27.005 6.270 23.751 1.00 70.69 194 GLY A CA 1
ATOM 1553 C C . GLY A 1 194 ? -27.472 5.847 25.143 1.00 70.69 194 GLY A C 1
ATOM 1554 O O . GLY A 1 194 ? -28.433 5.093 25.269 1.00 70.69 194 GLY A O 1
ATOM 1555 N N . VAL A 1 195 ? -26.768 6.289 26.185 1.00 64.88 195 VAL A N 1
ATOM 1556 C CA . VAL A 1 195 ? -27.217 6.132 27.573 1.00 64.88 195 VAL A CA 1
ATOM 1557 C C . VAL A 1 195 ? -28.212 7.255 27.844 1.00 64.88 195 VAL A C 1
ATOM 1559 O O . VAL A 1 195 ? -27.855 8.427 27.751 1.00 64.88 195 VAL A O 1
ATOM 1562 N N . ASP A 1 196 ? -29.460 6.915 28.151 1.00 69.06 196 ASP A N 1
ATOM 1563 C CA . ASP A 1 196 ? -30.468 7.925 28.470 1.00 69.06 196 ASP A CA 1
ATOM 1564 C C . ASP A 1 196 ? -30.139 8.629 29.800 1.00 69.06 196 ASP A C 1
ATOM 1566 O O . ASP A 1 196 ? -29.638 8.019 30.748 1.00 69.06 196 ASP A O 1
ATOM 1570 N N . GLU A 1 197 ? -30.478 9.917 29.903 1.00 61.84 197 GLU A N 1
ATOM 1571 C CA . GLU A 1 197 ? -30.169 10.786 31.055 1.00 61.84 197 GLU A CA 1
ATOM 1572 C C . GLU A 1 197 ? -30.676 10.210 32.397 1.00 61.84 197 GLU A C 1
ATOM 1574 O O . GLU A 1 197 ? -30.048 10.377 33.447 1.00 61.84 197 GLU A O 1
ATOM 1579 N N . ALA A 1 198 ? -31.777 9.451 32.366 1.00 58.69 198 ALA A N 1
ATOM 1580 C CA . ALA A 1 198 ? -32.313 8.734 33.522 1.00 58.69 198 ALA A CA 1
ATOM 1581 C C . ALA A 1 198 ? -31.400 7.588 34.002 1.00 58.69 198 ALA A C 1
ATOM 1583 O O . ALA A 1 198 ? -31.224 7.412 35.209 1.00 58.69 198 ALA A O 1
ATOM 1584 N N . LEU A 1 199 ? -30.785 6.838 33.081 1.00 68.19 199 LEU A N 1
ATOM 1585 C CA . LEU A 1 199 ? -29.824 5.787 33.416 1.00 68.19 199 LEU A CA 1
ATOM 1586 C C . LEU A 1 199 ? -28.509 6.390 33.919 1.00 68.19 199 LEU A C 1
ATOM 1588 O O . LEU A 1 199 ? -27.929 5.875 34.873 1.00 68.19 199 LEU A O 1
ATOM 1592 N N . GLU A 1 200 ? -28.058 7.510 33.349 1.00 76.00 200 GLU A N 1
ATOM 1593 C CA . GLU A 1 200 ? -26.843 8.175 33.827 1.00 76.00 200 GLU A CA 1
ATOM 1594 C C . GLU A 1 200 ? -26.964 8.660 35.277 1.00 76.00 200 GLU A C 1
ATOM 1596 O O . GLU A 1 200 ? -26.025 8.510 36.064 1.00 76.00 200 GLU A O 1
ATOM 1601 N N . ARG A 1 201 ? -28.105 9.256 35.647 1.00 67.88 201 ARG A N 1
ATOM 1602 C CA . ARG A 1 201 ? -28.369 9.687 37.032 1.00 67.88 201 ARG A CA 1
ATOM 1603 C C . ARG A 1 201 ? -28.373 8.497 37.988 1.00 67.88 201 ARG A C 1
ATOM 1605 O O . ARG A 1 201 ? -27.675 8.492 39.003 1.00 67.88 201 ARG A O 1
ATOM 1612 N N . LEU A 1 202 ? -29.047 7.428 37.578 1.00 73.31 202 LEU A N 1
ATOM 1613 C CA . LEU A 1 202 ? -29.173 6.215 38.368 1.00 73.31 202 LEU A CA 1
ATOM 1614 C C . LEU A 1 202 ? -27.822 5.482 38.533 1.00 73.31 202 LEU A C 1
ATOM 1616 O O . LEU A 1 202 ? -27.511 4.996 39.624 1.00 73.31 202 LEU A O 1
ATOM 1620 N N . LEU A 1 203 ? -26.951 5.475 37.516 1.00 73.12 203 LEU A N 1
ATOM 1621 C CA . LEU A 1 203 ? -25.572 4.976 37.629 1.00 73.12 203 LEU A CA 1
ATOM 1622 C C . LEU A 1 203 ? -24.731 5.833 38.585 1.00 73.12 203 LEU A C 1
ATOM 1624 O O . LEU A 1 203 ? -24.072 5.273 39.470 1.00 73.12 203 LEU A O 1
ATOM 1628 N N . ARG A 1 204 ? -24.827 7.168 38.488 1.00 74.94 204 ARG A N 1
ATOM 1629 C CA . ARG A 1 204 ? -24.154 8.125 39.388 1.00 74.94 204 ARG A CA 1
ATOM 1630 C C . ARG A 1 204 ? -24.619 8.033 40.845 1.00 74.94 204 ARG A C 1
ATOM 1632 O O . ARG A 1 204 ? -23.861 8.400 41.736 1.00 74.94 204 ARG A O 1
ATOM 1639 N N . GLY A 1 205 ? -25.784 7.433 41.102 1.00 61.81 205 GLY A N 1
ATOM 1640 C CA . GLY A 1 205 ? -26.338 7.304 42.454 1.00 61.81 205 GLY A CA 1
ATOM 1641 C C . GLY A 1 205 ? -26.992 8.588 42.963 1.00 61.81 205 GLY A C 1
ATOM 1642 O O . GLY A 1 205 ? -27.049 8.779 44.175 1.00 61.81 205 GLY A O 1
ATOM 1643 N N . GLU A 1 206 ? -27.445 9.434 42.036 1.00 50.09 206 GLU A N 1
ATOM 1644 C CA . GLU A 1 206 ? -28.293 10.613 42.263 1.00 50.09 206 GLU A CA 1
ATOM 1645 C C . GLU A 1 206 ? -29.771 10.277 42.032 1.00 50.09 206 GLU A C 1
ATOM 1647 O O . GLU A 1 206 ? -30.626 10.898 42.701 1.00 50.09 206 GLU A O 1
#

Sequence (206 aa):
MEGVSFYIYKIFAGRGGEDGLDERYELLTHPPKNKRTNEYRWDTDSAAREAGWRPKTPTSDQERIDRIHDLAKDDSVASRVITDFLRRPTVAFDAMADKTARHAVNEAQFDHARLNVGRGNKQQKLAKRVEHSIEYIDLITACTQFVTNAGRIVPDLRGHDFTAEERERVHTNLAKVRATADWIETAVDTGNVGVDEALERLLRGE

InterPro domains:
  IPR045683 Protein of unknown function DUF6192 [PF19691] (83-206)

pLDDT: mean 80.98, std 11.19, range [49.69, 96.81]

Organism: NCBI:txid37330